Protein AF-A0AA51DUU5-F1 (afdb_monomer_lite)

pLDDT: mean 81.24, std 11.04, range [44.03, 93.62]

Radius of gyration: 23.78 Å; chains: 1; bounding box: 61×30×68 Å

Foldseek 3Di:
DDPLLVVLLVVQLVVLVVVLVVVLVVVVVVLVVQLVVLLQVQLVVLCVVPVRDNVRSVVRSVVSNVVSVVCCVVVNVVSNPDLSVLLSVQVVVQLCVVPVDPVSSNVVSVQQPDPVQWDKDWDQAPVRAIKIWIDGQQWTKIDPRSPHIDIDGLVFFPDKDWDPDWDWDFDPDPNDTDTATWTKIATAGDDPDDDPHGPDIDIGRDPVVVVVVVVVNCVRNVD

Sequence (223 aa):
MNQSMNEWLEKEMEAAQVNMKKERKKVVFGMILLLPGTILALFLIGYLSSSQDISKGFANIKYGVIFGLILELCTLPALLQNTAKRYIKILKKTIEKALPSAGEQAEFAVQMLDVTAAKKFRYINANKKEESIYITKDYFFKNYWFINCAIVRLKDVDRIELDANQYNIRLNLKGAGTRFELLPIHFFYRNLETKKDPDVTVMFCSRNDRDKAMTVIQEMTAI

Secondary structure (DSSP, 8-state):
--HHHHHHHHHHHHHHHHHHHHHHHHHHHHHHHHHHHHHHHHHHHHHHTTTT-HHHHHHHHHHHHHHHHHHHHHHHHHHTS-HHHHHHHHHHHHHHHH--SHHHHHHHHHHHH-TTT-EEEEEE-TTS-EEEEEE-SSEEEEEETTTEEEEEEGGGEEEEEE--S-EEEEEEETTEEEEEEEEEEEEEE--SS--SS-SEEEEES-HHHHHHHHHHHHHHH--

Structure (mmCIF, N/CA/C/O backbone):
data_AF-A0AA51DUU5-F1
#
_entry.id   AF-A0AA51DUU5-F1
#
loop_
_atom_site.group_PDB
_atom_site.id
_atom_site.type_symbol
_atom_site.label_atom_id
_atom_site.label_alt_id
_atom_site.label_comp_id
_atom_site.label_asym_id
_atom_site.label_entity_id
_atom_site.label_seq_id
_atom_site.pdbx_PDB_ins_code
_atom_site.Cartn_x
_atom_site.Cartn_y
_atom_site.Cartn_z
_atom_site.occupancy
_atom_site.B_iso_or_equiv
_atom_site.auth_seq_id
_atom_site.auth_comp_id
_atom_site.auth_asym_id
_atom_site.auth_atom_id
_atom_site.pdbx_PDB_model_num
ATOM 1 N N . MET A 1 1 ? 2.210 16.991 18.656 1.00 57.59 1 MET A N 1
ATOM 2 C CA . MET A 1 1 ? 2.239 15.727 17.884 1.00 57.59 1 MET A CA 1
ATOM 3 C C . MET A 1 1 ? 2.663 14.645 18.860 1.00 57.59 1 MET A C 1
ATOM 5 O O . MET A 1 1 ? 3.622 14.888 19.582 1.00 57.59 1 MET A O 1
ATOM 9 N N . ASN A 1 2 ? 1.890 13.566 18.985 1.00 76.31 2 ASN A N 1
ATOM 10 C CA . ASN A 1 2 ? 2.088 12.558 20.032 1.00 76.31 2 ASN A CA 1
ATOM 11 C C . ASN A 1 2 ? 3.371 11.739 19.772 1.00 76.31 2 ASN A C 1
ATOM 13 O O . ASN A 1 2 ? 3.699 11.490 18.612 1.00 76.31 2 ASN A O 1
ATOM 17 N N . GLN A 1 3 ? 4.105 11.341 20.817 1.00 84.88 3 GLN A N 1
ATOM 18 C CA . GLN A 1 3 ? 5.433 10.711 20.691 1.00 84.88 3 GLN A CA 1
ATOM 19 C C . GLN A 1 3 ? 5.398 9.410 19.867 1.00 84.88 3 GLN A C 1
ATOM 21 O O . GLN A 1 3 ? 6.238 9.222 18.990 1.00 84.88 3 GLN A O 1
ATOM 26 N N . SER A 1 4 ? 4.378 8.572 20.072 1.00 86.25 4 SER A N 1
ATOM 27 C CA . SER A 1 4 ? 4.169 7.325 19.320 1.00 86.25 4 SER A CA 1
ATOM 28 C C . SER A 1 4 ? 3.953 7.559 17.823 1.00 86.25 4 SER A C 1
ATOM 30 O O . SER A 1 4 ? 4.454 6.811 16.987 1.00 86.25 4 SER A O 1
ATOM 32 N N . MET A 1 5 ? 3.245 8.632 17.462 1.00 89.56 5 MET A N 1
ATOM 33 C CA . MET A 1 5 ? 2.986 8.983 16.067 1.00 89.56 5 MET A CA 1
ATOM 34 C C . MET A 1 5 ? 4.269 9.404 15.344 1.00 89.56 5 MET A C 1
ATOM 36 O O . MET A 1 5 ? 4.476 9.035 14.189 1.00 89.56 5 MET A O 1
ATOM 40 N N . ASN A 1 6 ? 5.149 10.146 16.022 1.00 89.06 6 ASN A N 1
ATOM 41 C CA . ASN A 1 6 ? 6.454 10.512 15.467 1.00 89.06 6 ASN A CA 1
ATOM 42 C C . ASN A 1 6 ? 7.314 9.269 15.244 1.00 89.06 6 ASN A C 1
ATOM 44 O O . ASN A 1 6 ? 7.845 9.095 14.153 1.00 89.06 6 ASN A O 1
ATOM 48 N N . GLU A 1 7 ? 7.387 8.389 16.245 1.00 91.56 7 GLU A N 1
ATOM 49 C CA . GLU A 1 7 ? 8.175 7.158 16.169 1.00 91.56 7 GLU A CA 1
ATOM 50 C C . GLU A 1 7 ? 7.704 6.252 15.021 1.00 91.56 7 GLU A C 1
ATOM 52 O O . GLU A 1 7 ? 8.508 5.736 14.243 1.00 91.56 7 GLU A O 1
ATOM 57 N N . TRP A 1 8 ? 6.390 6.083 14.864 1.00 89.75 8 TRP A N 1
ATOM 58 C CA . TRP A 1 8 ? 5.847 5.289 13.768 1.00 89.75 8 TRP A CA 1
ATOM 59 C C . TRP A 1 8 ? 6.144 5.908 12.395 1.00 89.75 8 TRP A C 1
ATOM 61 O O . TRP A 1 8 ? 6.582 5.205 11.481 1.00 89.75 8 TRP A O 1
ATOM 71 N N . LEU A 1 9 ? 5.978 7.229 12.250 1.00 90.06 9 LEU A N 1
ATOM 72 C CA . LEU A 1 9 ? 6.326 7.935 11.013 1.00 90.06 9 LEU A CA 1
ATOM 73 C C . LEU A 1 9 ? 7.826 7.861 10.694 1.00 90.06 9 LEU A C 1
ATOM 75 O O . LEU A 1 9 ? 8.184 7.790 9.518 1.00 90.06 9 LEU A O 1
ATOM 79 N N . GLU A 1 10 ? 8.699 7.868 11.701 1.00 90.88 10 GLU A N 1
ATOM 80 C CA . GLU A 1 10 ? 10.144 7.684 11.528 1.00 90.88 10 GLU A CA 1
ATOM 81 C C . GLU A 1 10 ? 10.464 6.284 10.998 1.00 90.88 10 GLU A C 1
ATOM 83 O O . GLU A 1 10 ? 11.144 6.170 9.975 1.00 90.88 10 GLU A O 1
ATOM 88 N N . LYS A 1 11 ? 9.882 5.227 11.580 1.00 88.38 11 LYS A N 1
ATOM 89 C CA . LYS A 1 11 ? 10.039 3.849 11.073 1.00 88.38 11 LYS A CA 1
ATOM 90 C C . LYS A 1 11 ? 9.522 3.696 9.639 1.00 88.38 11 LYS A C 1
ATOM 92 O O . LYS A 1 11 ? 10.165 3.053 8.805 1.00 88.38 11 LYS A O 1
ATOM 97 N N . GLU A 1 12 ? 8.389 4.316 9.311 1.00 87.00 12 GLU A N 1
ATOM 98 C CA . GLU A 1 12 ? 7.871 4.360 7.937 1.00 87.00 12 GLU A CA 1
ATOM 99 C C . GLU A 1 12 ? 8.796 5.139 6.991 1.00 87.00 12 GLU A C 1
ATOM 101 O O . GLU A 1 12 ? 8.992 4.742 5.837 1.00 87.00 12 GLU A O 1
ATOM 106 N N . MET A 1 13 ? 9.404 6.230 7.464 1.00 88.38 13 MET A N 1
ATOM 107 C CA . MET A 1 13 ? 10.357 7.022 6.689 1.00 88.38 13 MET A CA 1
ATOM 108 C C . MET A 1 13 ? 11.619 6.217 6.379 1.00 88.38 13 MET A C 1
ATOM 110 O O . MET A 1 13 ? 12.063 6.211 5.229 1.00 88.38 13 MET A O 1
ATOM 114 N N . GLU A 1 14 ? 12.177 5.519 7.364 1.00 88.62 14 GLU A N 1
ATOM 115 C CA . GLU A 1 14 ? 13.338 4.644 7.191 1.00 88.62 14 GLU A CA 1
ATOM 116 C C . GLU A 1 14 ? 13.043 3.519 6.195 1.00 88.62 14 GLU A C 1
ATOM 118 O O . GLU A 1 14 ? 13.799 3.310 5.240 1.00 88.62 14 GLU A O 1
ATOM 123 N N . ALA A 1 15 ? 11.898 2.845 6.339 1.00 83.75 15 ALA A N 1
ATOM 124 C CA . ALA A 1 15 ? 11.472 1.802 5.410 1.00 83.75 15 ALA A CA 1
ATOM 125 C C . ALA A 1 15 ? 11.315 2.339 3.975 1.00 83.75 15 ALA A C 1
ATOM 127 O O . ALA A 1 15 ? 11.792 1.718 3.016 1.00 83.75 15 ALA A O 1
ATOM 128 N N . ALA A 1 16 ? 10.702 3.517 3.818 1.00 82.19 16 ALA A N 1
ATOM 129 C CA . ALA A 1 16 ? 10.567 4.182 2.526 1.00 82.19 16 ALA A CA 1
ATOM 130 C C . ALA A 1 16 ? 11.936 4.524 1.920 1.00 82.19 16 ALA A C 1
ATOM 132 O O . ALA A 1 16 ? 12.164 4.261 0.739 1.00 82.19 16 ALA A O 1
ATOM 133 N N . GLN A 1 17 ? 12.877 5.041 2.715 1.00 85.31 17 GLN A N 1
ATOM 134 C CA . GLN A 1 17 ? 14.236 5.350 2.259 1.00 85.31 17 GLN A CA 1
ATOM 135 C C . GLN A 1 17 ? 14.997 4.098 1.809 1.00 85.31 17 GLN A C 1
ATOM 137 O O . GLN A 1 17 ? 15.642 4.123 0.757 1.00 85.31 17 GLN A O 1
ATOM 142 N N . VAL A 1 18 ? 14.900 2.989 2.549 1.00 84.88 18 VAL A N 1
ATOM 143 C CA . VAL A 1 18 ? 15.532 1.711 2.178 1.00 84.88 18 VAL A CA 1
ATOM 144 C C . VAL A 1 18 ? 14.978 1.197 0.850 1.00 84.88 18 VAL A C 1
ATOM 146 O O . VAL A 1 18 ? 15.751 0.846 -0.047 1.00 84.88 18 VAL A O 1
ATOM 149 N N . ASN A 1 19 ? 13.655 1.190 0.686 1.00 78.25 19 ASN A N 1
ATOM 150 C CA . ASN A 1 19 ? 13.016 0.733 -0.548 1.00 78.25 19 ASN A CA 1
ATOM 151 C C . ASN A 1 19 ? 13.345 1.650 -1.733 1.00 78.25 19 ASN A C 1
ATOM 153 O O . ASN A 1 19 ? 13.690 1.167 -2.810 1.00 78.25 19 ASN A O 1
ATOM 157 N N . MET A 1 20 ? 13.363 2.967 -1.529 1.00 78.38 20 MET A N 1
ATOM 158 C CA . MET A 1 20 ? 13.782 3.920 -2.560 1.00 78.38 20 MET A CA 1
ATOM 159 C C . MET A 1 20 ? 15.252 3.759 -2.930 1.00 78.38 20 MET A C 1
ATOM 161 O O . MET A 1 20 ? 15.590 3.858 -4.104 1.00 78.38 20 MET A O 1
ATOM 165 N N . LYS A 1 21 ? 16.139 3.450 -1.978 1.00 81.62 21 LYS A N 1
ATOM 166 C CA . LYS A 1 21 ? 17.545 3.141 -2.275 1.00 81.62 21 LYS A CA 1
ATOM 167 C C . LYS A 1 21 ? 17.667 1.888 -3.146 1.00 81.62 21 LYS A C 1
ATOM 169 O O . LYS A 1 21 ? 18.484 1.880 -4.065 1.00 81.62 21 LYS A O 1
ATOM 174 N N . LYS A 1 22 ? 16.854 0.853 -2.901 1.00 80.88 22 LYS A N 1
ATOM 175 C CA . LYS A 1 22 ? 16.799 -0.353 -3.750 1.00 80.88 22 LYS A CA 1
ATOM 176 C C . LYS A 1 22 ? 16.305 -0.031 -5.163 1.00 80.88 22 LYS A C 1
ATOM 178 O O . LYS A 1 22 ? 16.947 -0.441 -6.124 1.00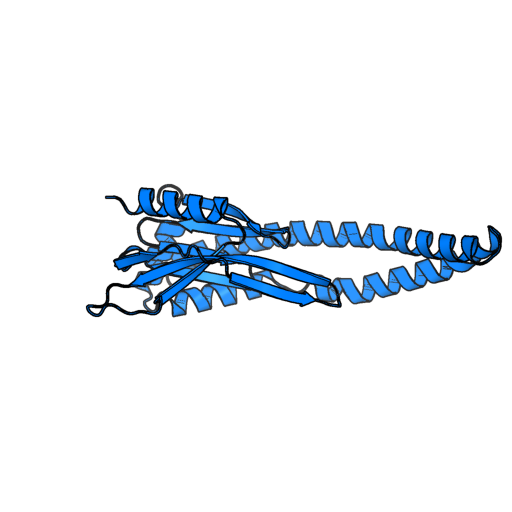 80.88 22 LYS A O 1
ATOM 183 N N . GLU A 1 23 ? 15.226 0.737 -5.297 1.00 76.94 23 GLU A N 1
ATOM 184 C CA . GLU A 1 23 ? 14.704 1.151 -6.608 1.00 76.94 23 GLU A CA 1
ATOM 185 C C . GLU A 1 23 ? 15.691 2.047 -7.364 1.00 76.94 23 GLU A C 1
ATOM 187 O O . GLU A 1 23 ? 15.964 1.809 -8.536 1.00 76.94 23 GLU A O 1
ATOM 192 N N . ARG A 1 24 ? 16.337 3.001 -6.682 1.00 77.44 24 ARG A N 1
ATOM 193 C CA . ARG A 1 24 ? 17.410 3.817 -7.270 1.00 77.44 24 ARG A CA 1
ATOM 194 C C . ARG A 1 24 ? 18.559 2.959 -7.787 1.00 77.44 24 ARG A C 1
ATOM 196 O O . ARG A 1 24 ? 19.041 3.217 -8.880 1.00 77.44 24 ARG A O 1
ATOM 203 N N . LYS A 1 25 ? 18.973 1.918 -7.053 1.00 81.00 25 LYS A N 1
ATOM 204 C CA . LYS A 1 25 ? 19.997 0.976 -7.537 1.00 81.00 25 LYS A CA 1
ATOM 205 C C . LYS A 1 25 ? 19.559 0.256 -8.814 1.00 81.00 25 LYS A C 1
ATOM 207 O O . LYS A 1 25 ? 20.367 0.149 -9.728 1.00 81.00 25 LYS A O 1
ATOM 212 N N . LYS A 1 26 ? 18.304 -0.204 -8.901 1.00 77.69 26 LYS A N 1
ATOM 213 C CA . LYS A 1 26 ? 17.768 -0.832 -10.124 1.00 77.69 26 LYS A CA 1
ATOM 214 C C . LYS A 1 26 ? 17.756 0.141 -11.301 1.00 77.69 26 LYS A C 1
ATOM 216 O O . LYS A 1 26 ? 18.143 -0.242 -12.398 1.00 77.69 26 LYS A O 1
ATOM 221 N N . VAL A 1 27 ? 17.348 1.389 -11.064 1.00 75.56 27 VAL A N 1
ATOM 222 C CA . VAL A 1 27 ? 17.345 2.449 -12.083 1.00 75.56 27 VAL A CA 1
ATOM 223 C C . VAL A 1 27 ? 18.764 2.732 -12.564 1.00 75.56 27 VAL A C 1
ATOM 225 O O . VAL A 1 27 ? 19.009 2.643 -13.759 1.00 75.56 27 VAL A O 1
ATOM 228 N N . VAL A 1 28 ? 19.710 2.981 -11.654 1.00 77.50 28 VAL A N 1
ATOM 229 C CA . VAL A 1 28 ? 21.122 3.221 -12.002 1.00 77.50 28 VAL A CA 1
ATOM 230 C C . VAL A 1 28 ? 21.704 2.037 -12.773 1.00 77.50 28 VAL A C 1
ATOM 232 O O . VAL A 1 28 ? 22.350 2.232 -13.794 1.00 77.50 28 VAL A O 1
ATOM 235 N N . PHE A 1 29 ? 21.428 0.803 -12.346 1.00 81.19 29 PHE A N 1
ATOM 236 C CA . PHE A 1 29 ? 21.879 -0.385 -13.068 1.00 81.19 29 PHE A CA 1
ATOM 237 C C . PHE A 1 29 ? 21.272 -0.478 -14.478 1.00 81.19 29 PHE A C 1
ATOM 239 O O . PHE A 1 29 ? 21.989 -0.730 -15.440 1.00 81.19 29 PHE A O 1
ATOM 246 N N . GLY A 1 30 ? 19.971 -0.213 -14.626 1.00 76.81 30 GLY A N 1
ATOM 247 C CA . GLY A 1 30 ? 19.317 -0.147 -15.936 1.00 76.81 30 GLY A CA 1
ATOM 248 C C . GLY A 1 30 ? 19.869 0.967 -16.832 1.00 76.81 30 GLY A C 1
ATOM 249 O O . GLY A 1 30 ? 19.937 0.793 -18.043 1.00 76.81 30 GLY A O 1
ATOM 250 N N . MET A 1 31 ? 20.311 2.082 -16.247 1.00 73.50 31 MET A N 1
ATOM 251 C CA . MET A 1 31 ? 20.943 3.194 -16.967 1.00 73.50 31 MET A CA 1
ATOM 252 C C . MET A 1 31 ? 22.354 2.857 -17.441 1.00 73.50 31 MET A C 1
ATOM 254 O O . MET A 1 31 ? 22.674 3.095 -18.601 1.00 73.50 31 MET A O 1
ATOM 258 N N . ILE A 1 32 ? 23.149 2.182 -16.609 1.00 80.69 32 ILE A N 1
ATOM 259 C CA . ILE A 1 32 ? 24.456 1.652 -17.023 1.00 80.69 32 ILE A CA 1
ATOM 260 C C . ILE A 1 32 ? 24.298 0.698 -18.216 1.00 80.69 32 ILE A C 1
ATOM 262 O O . ILE A 1 32 ? 25.140 0.686 -19.108 1.00 80.69 32 ILE A O 1
ATOM 266 N N . LEU A 1 33 ? 23.209 -0.077 -18.264 1.00 82.00 33 LEU A N 1
ATOM 267 C CA . LEU A 1 33 ? 22.899 -0.970 -19.385 1.00 82.00 33 LEU A CA 1
ATOM 268 C C . LEU A 1 33 ? 22.289 -0.257 -20.606 1.00 82.00 33 LEU A C 1
ATOM 270 O O . LEU A 1 33 ? 22.319 -0.810 -21.706 1.00 82.00 33 LEU A O 1
ATOM 274 N N . LEU A 1 34 ? 21.760 0.960 -20.451 1.00 81.94 34 LEU A N 1
ATOM 275 C CA . LEU A 1 34 ? 21.174 1.736 -21.548 1.00 81.94 34 LEU A CA 1
ATOM 276 C C . LEU A 1 34 ? 22.238 2.178 -22.552 1.00 81.94 34 LEU A C 1
ATOM 278 O O . LEU A 1 34 ? 22.009 2.037 -23.747 1.00 81.94 34 LEU A O 1
ATOM 282 N N . LEU A 1 35 ? 23.401 2.645 -22.090 1.00 83.38 35 LEU A N 1
ATOM 283 C CA . LEU A 1 35 ? 24.496 3.088 -22.958 1.00 83.38 35 LEU A CA 1
ATOM 284 C C . LEU A 1 35 ? 25.017 1.984 -23.910 1.00 83.38 35 LEU A C 1
ATOM 286 O O . LEU A 1 35 ? 25.026 2.206 -25.122 1.00 83.38 35 LEU A O 1
ATOM 290 N N . PRO A 1 36 ? 25.406 0.778 -23.447 1.00 86.06 36 PRO A N 1
ATOM 291 C CA . PRO A 1 36 ? 25.779 -0.306 -24.354 1.00 86.06 36 PRO A CA 1
ATOM 292 C C . PRO A 1 36 ? 24.593 -0.766 -25.214 1.00 86.06 36 PRO A C 1
ATOM 294 O O . PRO A 1 36 ? 24.790 -1.121 -26.375 1.00 86.06 36 PRO A O 1
ATOM 297 N N . GLY A 1 37 ? 23.361 -0.702 -24.695 1.00 86.38 37 GLY A N 1
ATOM 298 C CA . GLY A 1 37 ? 22.148 -1.008 -25.455 1.00 86.38 37 GLY A CA 1
ATOM 299 C C . GLY A 1 37 ? 21.904 -0.055 -26.631 1.00 86.38 37 GLY A C 1
ATOM 300 O O . GLY A 1 37 ? 21.624 -0.513 -27.738 1.00 86.38 37 GLY A O 1
ATOM 301 N N . THR A 1 38 ? 22.050 1.260 -26.436 1.00 87.19 38 THR A N 1
ATOM 302 C CA . THR A 1 38 ? 21.886 2.264 -27.504 1.00 87.19 38 THR A CA 1
ATOM 303 C C . THR A 1 38 ? 23.016 2.194 -28.522 1.00 87.19 38 THR A C 1
ATOM 305 O O . THR A 1 38 ? 22.763 2.343 -29.718 1.00 87.19 38 THR A O 1
ATOM 308 N N . ILE A 1 39 ? 24.245 1.921 -28.074 1.00 88.69 39 ILE A N 1
ATOM 309 C CA . ILE A 1 39 ? 25.395 1.685 -28.957 1.00 88.69 39 ILE A CA 1
ATOM 310 C C . ILE A 1 39 ? 25.141 0.466 -29.849 1.00 88.69 39 ILE A C 1
ATOM 312 O O . ILE A 1 39 ? 25.266 0.569 -31.069 1.00 88.69 39 ILE A O 1
ATOM 316 N N . LEU A 1 40 ? 24.734 -0.664 -29.263 1.00 89.94 40 LEU A N 1
ATOM 317 C CA . LEU A 1 40 ? 24.452 -1.891 -30.006 1.00 89.94 40 LEU A CA 1
ATOM 318 C C . LEU A 1 40 ? 23.283 -1.710 -30.982 1.00 89.94 40 LEU A C 1
ATOM 320 O O . LEU A 1 40 ? 23.367 -2.146 -32.127 1.00 89.94 40 LEU A O 1
ATOM 324 N N . ALA A 1 41 ? 22.212 -1.032 -30.560 1.00 87.75 41 ALA A N 1
ATOM 325 C CA . ALA A 1 41 ? 21.058 -0.764 -31.413 1.00 87.75 41 ALA A CA 1
ATOM 326 C C . ALA A 1 41 ? 21.436 0.075 -32.643 1.00 87.75 41 ALA A C 1
ATOM 328 O O . ALA A 1 41 ? 21.054 -0.264 -33.761 1.00 87.75 41 ALA A O 1
ATOM 329 N N . LEU A 1 42 ? 22.222 1.140 -32.466 1.00 87.25 42 LEU A N 1
ATOM 330 C CA . LEU A 1 42 ? 22.628 2.006 -33.577 1.00 87.25 42 LEU A CA 1
ATOM 331 C C . LEU A 1 42 ? 23.703 1.373 -34.466 1.00 87.25 42 LEU A C 1
ATOM 333 O O . LEU A 1 42 ? 23.686 1.593 -35.681 1.00 87.25 42 LEU A O 1
ATOM 337 N N . PHE A 1 43 ? 24.562 0.524 -33.898 1.00 88.44 43 PHE A N 1
ATOM 338 C CA . PHE A 1 43 ? 25.438 -0.356 -34.671 1.00 88.44 43 PHE A CA 1
ATOM 339 C C . PHE A 1 43 ? 24.623 -1.291 -35.576 1.00 88.44 43 PHE A C 1
ATOM 341 O O . PHE A 1 43 ? 24.851 -1.328 -36.785 1.00 88.44 43 PHE A O 1
ATOM 348 N N . LEU A 1 44 ? 23.626 -1.991 -35.021 1.00 87.44 44 LEU A N 1
ATOM 349 C CA . LEU A 1 44 ? 22.758 -2.901 -35.774 1.00 87.44 44 LEU A CA 1
ATOM 350 C C . LEU A 1 44 ? 21.964 -2.171 -36.860 1.00 87.44 44 LEU A C 1
ATOM 352 O O . LEU A 1 44 ? 21.879 -2.668 -37.978 1.00 87.44 44 LEU A O 1
ATOM 356 N N . ILE A 1 45 ? 21.437 -0.979 -36.570 1.00 85.56 45 ILE A N 1
ATOM 357 C CA . ILE A 1 45 ? 20.752 -0.149 -37.572 1.00 85.56 45 ILE A CA 1
ATOM 358 C C . ILE A 1 45 ? 21.697 0.181 -38.733 1.00 85.56 45 ILE A C 1
ATOM 360 O O . ILE A 1 45 ? 21.307 0.017 -39.885 1.00 85.56 45 ILE A O 1
ATOM 364 N N . GLY A 1 46 ? 22.941 0.589 -38.451 1.00 80.81 46 GLY A N 1
ATOM 365 C CA . GLY A 1 46 ? 23.930 0.901 -39.492 1.00 80.81 46 GLY A CA 1
ATOM 366 C C . GLY A 1 46 ? 24.356 -0.309 -40.323 1.00 80.81 46 GLY A C 1
ATOM 367 O O . GLY A 1 46 ? 24.519 -0.200 -41.540 1.00 80.81 46 GLY A O 1
ATOM 368 N N . TYR A 1 47 ? 24.496 -1.466 -39.676 1.00 85.44 47 TYR A N 1
ATOM 369 C CA . TYR A 1 47 ? 24.820 -2.734 -40.326 1.00 85.44 47 TYR A CA 1
ATOM 370 C C . TYR A 1 47 ? 23.682 -3.204 -41.247 1.00 85.44 47 TYR A C 1
ATOM 372 O O . TYR A 1 47 ? 23.900 -3.523 -42.418 1.00 85.44 47 TYR A O 1
ATOM 380 N N . LEU A 1 48 ? 22.444 -3.185 -40.749 1.00 86.00 48 LEU A N 1
ATOM 381 C CA . LEU A 1 48 ? 21.266 -3.655 -41.481 1.00 86.00 48 LEU A CA 1
ATOM 382 C C . LEU A 1 48 ? 20.820 -2.692 -42.590 1.00 86.00 48 LEU A C 1
ATOM 384 O O . LEU A 1 48 ? 20.296 -3.146 -43.602 1.00 86.00 48 LEU A O 1
ATOM 388 N N . SER A 1 49 ? 21.063 -1.384 -42.460 1.00 82.44 49 SER A N 1
ATOM 389 C CA . SER A 1 49 ? 20.687 -0.391 -43.481 1.00 82.44 49 SER A CA 1
ATOM 390 C C . SER A 1 49 ? 21.546 -0.436 -44.750 1.00 82.44 49 SER A C 1
ATOM 392 O O . SER A 1 49 ? 21.291 0.308 -45.694 1.00 82.44 49 SER A O 1
ATOM 394 N N . SER A 1 50 ? 22.613 -1.234 -44.754 1.00 70.25 50 SER A N 1
ATOM 395 C CA . SER A 1 50 ? 23.741 -1.068 -45.675 1.00 70.25 50 SER A CA 1
ATOM 396 C C . SER A 1 50 ? 24.183 -2.378 -46.311 1.00 70.25 50 SER A C 1
ATOM 398 O O . SER A 1 50 ? 25.376 -2.572 -46.516 1.00 70.25 50 SER A O 1
ATOM 400 N N . SER A 1 51 ? 23.252 -3.298 -46.568 1.00 71.88 51 SER A N 1
ATOM 401 C CA . SER A 1 51 ? 23.576 -4.625 -47.110 1.00 71.88 51 SER A CA 1
ATOM 402 C C . SER A 1 51 ? 24.614 -5.376 -46.265 1.00 71.88 51 SER A C 1
ATOM 404 O O . SER A 1 51 ? 25.487 -6.034 -46.818 1.00 71.88 51 SER A O 1
ATOM 406 N N . GLN A 1 52 ? 24.532 -5.269 -44.931 1.00 78.50 52 GLN A N 1
ATOM 407 C CA . GLN A 1 52 ? 25.452 -5.927 -43.991 1.00 78.50 52 GLN A CA 1
ATOM 408 C C . GLN A 1 52 ? 26.898 -5.394 -44.030 1.00 78.50 52 GLN A C 1
ATOM 410 O O . GLN A 1 52 ? 27.847 -6.099 -43.689 1.00 78.50 52 GLN A O 1
ATOM 415 N N . ASP A 1 53 ? 27.081 -4.124 -44.396 1.00 84.06 53 ASP A N 1
ATOM 416 C CA . ASP A 1 53 ? 28.369 -3.441 -44.286 1.00 84.06 53 ASP A CA 1
ATOM 417 C C . ASP A 1 53 ? 28.692 -3.073 -42.825 1.00 84.06 53 ASP A C 1
ATOM 419 O O . ASP A 1 53 ? 28.073 -2.202 -42.202 1.00 84.06 53 ASP A O 1
ATOM 423 N N . ILE A 1 54 ? 29.712 -3.741 -42.285 1.00 84.44 54 ILE A N 1
ATOM 424 C CA . ILE A 1 54 ? 30.210 -3.562 -40.919 1.00 84.44 54 ILE A CA 1
ATOM 425 C C . ILE A 1 54 ? 30.739 -2.135 -40.689 1.00 84.44 54 ILE A C 1
ATOM 427 O O . ILE A 1 54 ? 30.587 -1.593 -39.590 1.00 84.44 54 ILE A O 1
ATOM 431 N N . SER A 1 55 ? 31.304 -1.484 -41.712 1.00 83.69 55 SER A N 1
ATOM 432 C CA . SER A 1 55 ? 31.879 -0.138 -41.588 1.00 83.69 55 SER A CA 1
ATOM 433 C C . SER A 1 55 ? 30.821 0.913 -41.236 1.00 83.69 55 SER A C 1
ATOM 435 O O . SER A 1 55 ? 31.060 1.791 -40.400 1.00 83.69 55 SER A O 1
ATOM 437 N N . LYS A 1 56 ? 29.604 0.773 -41.778 1.00 81.06 56 LYS A N 1
ATOM 438 C CA . LYS A 1 56 ? 28.473 1.656 -41.458 1.00 81.06 56 LYS A CA 1
ATOM 439 C C . LYS A 1 56 ? 27.907 1.400 -40.063 1.00 81.06 56 LYS A C 1
ATOM 441 O O . LYS A 1 56 ? 27.465 2.341 -39.407 1.00 81.06 56 LYS A O 1
ATOM 446 N N . GLY A 1 57 ? 27.981 0.161 -39.574 1.00 78.94 57 GLY A N 1
ATOM 447 C CA . GLY A 1 57 ? 27.694 -0.160 -38.174 1.00 78.94 57 GLY A CA 1
ATOM 448 C C . GLY A 1 57 ? 28.624 0.595 -37.220 1.00 78.94 57 GLY A C 1
ATOM 449 O O . GLY A 1 57 ? 28.158 1.292 -36.317 1.00 78.94 57 GLY A O 1
ATOM 450 N N . PHE A 1 58 ? 29.938 0.544 -37.462 1.00 85.00 58 PHE A N 1
ATOM 451 C CA . PHE A 1 58 ? 30.924 1.279 -36.657 1.00 85.00 58 PHE A CA 1
ATOM 452 C C . PHE A 1 58 ? 30.754 2.801 -36.741 1.00 85.00 58 PHE A C 1
ATOM 454 O O . PHE A 1 58 ? 30.856 3.485 -35.720 1.00 85.00 58 PHE A O 1
ATOM 461 N N . ALA A 1 59 ? 30.424 3.340 -37.918 1.00 85.38 59 ALA A N 1
ATOM 462 C CA . ALA A 1 59 ? 30.178 4.773 -38.095 1.00 85.38 59 ALA A CA 1
ATOM 463 C C . ALA A 1 59 ? 29.022 5.300 -37.224 1.00 85.38 59 ALA A C 1
ATOM 465 O O . ALA A 1 59 ? 29.035 6.472 -36.834 1.00 85.38 59 ALA A O 1
ATOM 466 N N . ASN A 1 60 ? 28.059 4.438 -36.876 1.00 84.44 60 ASN A N 1
ATOM 467 C CA . ASN A 1 60 ? 26.893 4.799 -36.073 1.00 84.44 60 ASN A CA 1
ATOM 468 C C . ASN A 1 60 ? 27.104 4.715 -34.555 1.00 84.44 60 ASN A C 1
ATOM 470 O O . ASN A 1 60 ? 26.311 5.287 -33.802 1.00 84.44 60 ASN A O 1
ATOM 474 N N . ILE A 1 61 ? 28.190 4.091 -34.086 1.00 86.31 61 ILE A N 1
ATOM 475 C CA . ILE A 1 61 ? 28.499 3.966 -32.650 1.00 86.31 61 ILE A CA 1
ATOM 476 C C . ILE A 1 61 ? 28.568 5.338 -31.973 1.00 86.31 61 ILE A C 1
ATOM 478 O O . ILE A 1 61 ? 28.010 5.518 -30.893 1.00 86.31 61 ILE A O 1
ATOM 482 N N . LYS A 1 62 ? 29.184 6.335 -32.626 1.00 84.12 62 LYS A N 1
ATOM 483 C CA . LYS A 1 62 ? 29.312 7.701 -32.084 1.00 84.12 62 LYS A CA 1
ATOM 484 C C . LYS A 1 62 ? 27.955 8.338 -31.768 1.00 84.12 62 LYS A C 1
ATOM 486 O O . LYS A 1 62 ? 27.812 8.996 -30.741 1.00 84.12 62 LYS A O 1
ATOM 491 N N . TYR A 1 63 ? 26.945 8.095 -32.604 1.00 85.12 63 TYR A N 1
ATOM 492 C CA . TYR A 1 63 ? 25.591 8.588 -32.365 1.00 85.12 63 TYR A CA 1
ATOM 493 C C . TYR A 1 63 ? 24.930 7.845 -31.202 1.00 85.12 63 TYR A C 1
ATOM 495 O O . TYR A 1 63 ? 24.209 8.465 -30.428 1.00 85.12 63 TYR A O 1
ATOM 503 N N . GLY A 1 64 ? 25.227 6.553 -31.022 1.00 81.38 64 GLY A N 1
ATOM 504 C CA . GLY A 1 64 ? 24.727 5.773 -29.886 1.00 81.38 64 GLY A CA 1
ATOM 505 C C . GLY A 1 64 ? 25.328 6.161 -28.546 1.00 81.38 64 GLY A C 1
ATOM 506 O O . GLY A 1 64 ? 24.602 6.171 -27.551 1.00 81.38 64 GLY A O 1
ATOM 507 N N . VAL A 1 65 ? 26.599 6.565 -28.531 1.00 84.81 65 VAL A N 1
ATOM 508 C CA . VAL A 1 65 ? 27.248 7.150 -27.350 1.00 84.81 65 VAL A CA 1
ATOM 509 C C . VAL A 1 65 ? 26.608 8.496 -27.000 1.00 84.81 65 VAL A C 1
ATOM 511 O O . VAL A 1 65 ? 26.173 8.685 -25.868 1.00 84.81 65 VAL A O 1
ATOM 514 N N . ILE A 1 66 ? 26.492 9.414 -27.969 1.00 85.06 66 ILE A N 1
ATOM 515 C CA . ILE A 1 66 ? 25.905 10.748 -27.745 1.00 85.06 66 ILE A CA 1
ATOM 516 C C . ILE A 1 66 ? 24.454 10.628 -27.267 1.00 85.06 66 ILE A C 1
ATOM 518 O O . ILE A 1 66 ? 24.068 11.255 -26.282 1.00 85.06 66 ILE A O 1
ATOM 522 N N . PHE A 1 67 ? 23.654 9.795 -27.933 1.00 83.75 67 PHE A N 1
ATOM 523 C CA . PHE A 1 67 ? 22.254 9.594 -27.577 1.00 83.75 67 PHE A CA 1
ATOM 524 C C . PHE A 1 67 ? 22.101 8.964 -26.190 1.00 83.75 67 PHE A C 1
ATOM 526 O O . PHE A 1 67 ? 21.288 9.443 -25.402 1.00 83.75 67 PHE A O 1
ATOM 533 N N . GLY A 1 68 ? 22.908 7.947 -25.864 1.00 81.56 68 GLY A N 1
ATOM 534 C CA . GLY A 1 68 ? 22.909 7.314 -24.544 1.00 81.56 68 GLY A CA 1
ATOM 535 C C . GLY A 1 68 ? 23.240 8.299 -23.421 1.00 81.56 68 GLY A C 1
ATOM 536 O O . GLY A 1 68 ? 22.506 8.361 -22.436 1.00 81.56 68 GLY A O 1
ATOM 537 N N . LEU A 1 69 ? 24.266 9.138 -23.610 1.00 83.56 69 LEU A N 1
ATOM 538 C CA . LEU A 1 69 ? 24.663 10.166 -22.638 1.00 83.56 69 LEU A CA 1
ATOM 539 C C . LEU A 1 69 ? 23.577 11.228 -22.423 1.00 83.56 69 LEU A C 1
ATOM 541 O O . LEU A 1 69 ? 23.296 11.598 -21.283 1.00 83.56 69 LEU A O 1
ATOM 545 N N . ILE A 1 70 ? 22.937 11.707 -23.496 1.00 82.94 70 ILE A N 1
ATOM 546 C CA . ILE A 1 70 ? 21.827 12.669 -23.392 1.00 82.94 70 ILE A CA 1
ATOM 547 C C . ILE A 1 70 ? 20.663 12.050 -22.614 1.00 82.94 70 ILE A C 1
ATOM 549 O O . ILE A 1 70 ? 20.103 12.685 -21.718 1.00 82.94 70 ILE A O 1
ATOM 553 N N . LEU A 1 71 ? 20.312 10.799 -22.924 1.00 78.81 71 LEU A N 1
ATOM 554 C CA . LEU A 1 71 ? 19.236 10.088 -22.240 1.00 78.81 71 LEU A CA 1
ATOM 555 C C . LEU A 1 71 ? 19.530 9.952 -20.748 1.00 78.81 71 LEU A C 1
ATOM 557 O O . LEU A 1 71 ? 18.655 10.231 -19.928 1.00 78.81 71 LEU A O 1
ATOM 561 N N . GLU A 1 72 ? 20.755 9.579 -20.393 1.00 77.75 72 GLU A N 1
ATOM 562 C CA . GLU A 1 72 ? 21.189 9.413 -19.009 1.00 77.75 72 GLU A CA 1
ATOM 563 C C . GLU A 1 72 ? 21.141 10.742 -18.237 1.00 77.75 72 GLU A C 1
ATOM 565 O O . GLU A 1 72 ? 20.500 10.816 -17.185 1.00 77.75 72 GLU A O 1
ATOM 570 N N . LEU A 1 73 ? 21.695 11.821 -18.803 1.00 75.94 73 LEU A N 1
ATOM 571 C CA . LEU A 1 73 ? 21.706 13.159 -18.196 1.00 75.94 73 LEU A CA 1
ATOM 572 C C . LEU A 1 73 ? 20.300 13.741 -17.994 1.00 75.94 73 LEU A C 1
ATOM 574 O O . LEU A 1 73 ? 20.029 14.362 -16.965 1.00 75.94 73 LEU A O 1
ATOM 578 N N . CYS A 1 74 ? 19.387 13.537 -18.945 1.00 74.62 74 CYS A N 1
ATOM 579 C CA . CYS A 1 74 ? 18.029 14.076 -18.853 1.00 74.62 74 CYS A CA 1
ATOM 580 C C . CYS A 1 74 ? 17.117 13.265 -17.921 1.00 74.62 74 CYS A C 1
ATOM 582 O O . CYS A 1 74 ? 16.189 13.824 -17.333 1.00 74.62 74 CYS A O 1
ATOM 584 N N . THR A 1 75 ? 17.342 11.956 -17.773 1.00 69.50 75 THR A N 1
ATOM 585 C CA . THR A 1 75 ? 16.427 11.076 -17.022 1.00 69.50 75 THR A CA 1
ATOM 586 C C . THR A 1 75 ? 16.843 10.851 -15.565 1.00 69.50 75 THR A C 1
ATOM 588 O O . THR A 1 75 ? 15.963 10.665 -14.719 1.00 69.50 75 THR A O 1
ATOM 591 N N . LEU A 1 76 ? 18.138 10.956 -15.225 1.00 66.75 76 LEU A N 1
ATOM 592 C CA . LEU A 1 76 ? 18.640 10.768 -13.851 1.00 66.75 76 LEU A CA 1
ATOM 593 C C . LEU A 1 76 ? 17.979 11.724 -12.838 1.00 66.75 76 LEU A C 1
ATOM 595 O O . LEU A 1 76 ? 17.459 11.256 -11.820 1.00 66.75 76 LEU A O 1
ATOM 599 N N . PRO A 1 77 ? 17.941 13.051 -13.078 1.00 62.56 77 PRO A N 1
ATOM 600 C CA . PRO A 1 77 ? 17.449 14.004 -12.084 1.00 62.56 77 PRO A CA 1
ATOM 601 C C . PRO A 1 77 ? 15.950 13.854 -11.805 1.00 62.56 77 PRO A C 1
ATOM 603 O O . PRO A 1 77 ? 15.514 14.007 -10.664 1.00 62.56 77 PRO A O 1
ATOM 606 N N . ALA A 1 78 ? 15.160 13.514 -12.830 1.00 62.97 78 ALA A N 1
ATOM 607 C CA . ALA A 1 78 ? 13.717 13.317 -12.711 1.00 62.97 78 ALA A CA 1
ATOM 608 C C . ALA A 1 78 ? 13.367 12.042 -11.924 1.00 62.97 78 ALA A C 1
ATOM 610 O O . ALA A 1 78 ? 12.435 12.047 -11.120 1.00 62.97 78 ALA A O 1
ATOM 611 N N . LEU A 1 79 ? 14.141 10.966 -12.104 1.00 60.38 79 LEU A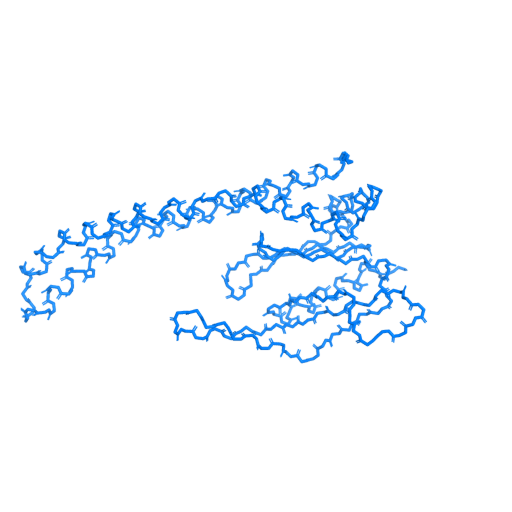 N 1
ATOM 612 C CA . LEU A 1 79 ? 13.939 9.686 -11.413 1.00 60.38 79 LEU A CA 1
ATOM 613 C C . LEU A 1 79 ? 14.427 9.708 -9.954 1.00 60.38 79 LEU A C 1
ATOM 615 O O . LEU A 1 79 ? 13.964 8.915 -9.133 1.00 60.38 79 LEU A O 1
ATOM 619 N N . LEU A 1 80 ? 15.341 10.621 -9.612 1.00 59.09 80 LEU A N 1
ATOM 620 C CA . LEU A 1 80 ? 15.950 10.715 -8.283 1.00 59.09 80 LEU A CA 1
ATOM 621 C C . LEU A 1 80 ? 15.235 11.670 -7.313 1.00 59.09 80 LEU A C 1
ATOM 623 O O . LEU A 1 80 ? 15.642 11.739 -6.149 1.00 59.09 80 LEU A O 1
ATOM 627 N N . GLN A 1 81 ? 14.174 12.374 -7.721 1.00 59.50 81 GLN A N 1
ATOM 628 C CA . GLN A 1 81 ? 13.495 13.337 -6.843 1.00 59.50 81 GLN A CA 1
ATOM 629 C C . GLN A 1 81 ? 12.974 12.702 -5.535 1.00 59.50 81 GLN A C 1
ATOM 631 O O . GLN A 1 81 ? 12.582 11.539 -5.484 1.00 59.50 81 GLN A O 1
ATOM 636 N N . ASN A 1 82 ? 13.019 13.485 -4.448 1.00 58.59 82 ASN A N 1
ATOM 637 C CA . ASN A 1 82 ? 12.791 13.077 -3.053 1.00 58.59 82 ASN A CA 1
ATOM 638 C C . ASN A 1 82 ? 11.361 12.562 -2.778 1.00 58.59 82 ASN A C 1
ATOM 640 O O . ASN A 1 82 ? 10.492 13.277 -2.274 1.00 58.59 82 ASN A O 1
ATOM 644 N N . THR A 1 83 ? 11.131 11.285 -3.057 1.00 73.56 83 THR A N 1
ATOM 645 C CA . THR A 1 83 ? 9.844 10.602 -2.889 1.00 73.56 83 THR A CA 1
ATOM 646 C C . THR A 1 83 ? 9.514 10.275 -1.426 1.00 73.56 83 THR A C 1
ATOM 648 O O . THR A 1 83 ? 8.341 10.312 -1.068 1.00 73.56 83 THR A O 1
ATOM 651 N N . ALA A 1 84 ? 10.503 10.062 -0.542 1.00 77.94 84 ALA A N 1
ATOM 652 C CA . ALA A 1 84 ? 10.264 9.678 0.863 1.00 77.94 84 ALA A CA 1
ATOM 653 C C . ALA A 1 84 ? 9.603 10.793 1.687 1.00 77.94 84 ALA A C 1
ATOM 655 O O . ALA A 1 84 ? 8.587 10.577 2.338 1.00 77.94 84 ALA A O 1
ATOM 656 N N . LYS A 1 85 ? 10.140 12.019 1.626 1.00 82.25 85 LYS A N 1
ATOM 657 C CA . LYS A 1 85 ? 9.564 13.166 2.352 1.00 82.25 85 LYS A CA 1
ATOM 658 C C . LYS A 1 85 ? 8.154 13.490 1.858 1.00 82.25 85 LYS A C 1
ATOM 660 O O . LYS A 1 85 ? 7.271 13.803 2.652 1.00 82.25 85 LYS A O 1
ATOM 665 N N . ARG A 1 86 ? 7.935 13.392 0.541 1.00 82.50 86 ARG A N 1
ATOM 666 C CA . ARG A 1 86 ? 6.613 13.581 -0.065 1.00 82.50 86 ARG A CA 1
ATOM 667 C C . ARG A 1 86 ? 5.632 12.508 0.404 1.00 82.50 86 ARG A C 1
ATOM 669 O O . ARG A 1 86 ? 4.512 12.855 0.758 1.00 82.50 86 ARG A O 1
ATOM 676 N N . TYR A 1 87 ? 6.067 11.251 0.454 1.00 83.50 87 TYR A N 1
ATOM 677 C CA . TYR A 1 87 ? 5.280 10.147 0.992 1.00 83.50 87 TYR A CA 1
ATOM 678 C C . TYR A 1 87 ? 4.852 10.402 2.436 1.00 83.50 87 TYR A C 1
ATOM 680 O O . TYR A 1 87 ? 3.658 10.401 2.708 1.00 83.50 87 TYR A O 1
ATOM 688 N N . ILE A 1 88 ? 5.793 10.703 3.335 1.00 87.69 88 ILE A N 1
ATOM 689 C CA . ILE A 1 88 ? 5.480 10.946 4.751 1.00 87.69 88 ILE A CA 1
ATOM 690 C C . ILE A 1 88 ? 4.525 12.129 4.917 1.00 87.69 88 ILE A C 1
ATOM 692 O O . ILE A 1 88 ? 3.607 12.078 5.732 1.00 87.69 88 ILE A O 1
ATOM 696 N N . LYS A 1 89 ? 4.669 13.174 4.094 1.00 88.31 89 LYS A N 1
ATOM 697 C CA . LYS A 1 89 ? 3.731 14.302 4.083 1.00 88.31 89 LYS A CA 1
ATOM 698 C C . LYS A 1 89 ? 2.314 13.881 3.669 1.00 88.31 89 LYS A C 1
ATOM 700 O O . LYS A 1 89 ? 1.353 14.347 4.274 1.00 88.31 89 LYS A O 1
ATOM 705 N N . ILE A 1 90 ? 2.179 13.029 2.649 1.00 86.12 90 ILE A N 1
ATOM 706 C CA . ILE A 1 90 ? 0.880 12.490 2.213 1.00 86.12 90 ILE A CA 1
ATOM 707 C C . ILE A 1 90 ? 0.295 11.597 3.306 1.00 86.12 90 ILE A C 1
ATOM 709 O O . ILE A 1 90 ? -0.855 11.787 3.685 1.00 86.12 90 ILE A O 1
ATOM 713 N N . LEU A 1 91 ? 1.103 10.686 3.848 1.00 88.12 91 LEU A N 1
ATOM 714 C CA . LEU A 1 91 ? 0.715 9.760 4.905 1.00 88.12 91 LEU A CA 1
ATOM 715 C C . LEU A 1 91 ? 0.164 10.502 6.122 1.00 88.12 91 LEU A C 1
ATOM 717 O O . LEU A 1 91 ? -0.957 10.241 6.550 1.00 88.12 91 LEU A O 1
ATOM 721 N N . LYS A 1 92 ? 0.919 11.486 6.622 1.00 89.38 92 LYS A N 1
ATOM 722 C CA . LYS A 1 92 ? 0.509 12.325 7.747 1.00 89.38 92 LYS A CA 1
ATOM 723 C C . LYS A 1 92 ? -0.824 13.022 7.470 1.00 89.38 92 LYS A C 1
ATOM 725 O O . LYS A 1 92 ? -1.729 12.929 8.288 1.00 89.38 92 LYS A O 1
ATOM 730 N N . LYS A 1 93 ? -0.977 13.644 6.296 1.00 89.12 93 LYS A N 1
ATOM 731 C CA . LYS A 1 93 ? -2.220 14.335 5.920 1.00 89.12 93 LYS A CA 1
ATOM 732 C C . LYS A 1 93 ? -3.418 13.382 5.848 1.00 89.12 93 LYS A C 1
ATOM 734 O O . LYS A 1 93 ? -4.521 13.759 6.232 1.00 89.12 93 LYS A O 1
ATOM 739 N N . THR A 1 94 ? -3.228 12.165 5.342 1.00 88.25 94 THR A N 1
ATOM 740 C CA . THR A 1 94 ? -4.301 11.165 5.286 1.00 88.25 94 THR A CA 1
ATOM 741 C C . THR A 1 94 ? -4.691 10.687 6.680 1.00 88.25 94 THR A C 1
ATOM 743 O O . THR A 1 94 ? -5.881 10.554 6.952 1.00 88.25 94 THR A O 1
ATOM 746 N N . ILE A 1 95 ? -3.718 10.492 7.574 1.00 89.38 95 ILE A N 1
ATOM 747 C CA . ILE A 1 95 ? -3.974 10.117 8.970 1.00 89.38 95 ILE A CA 1
ATOM 748 C C . ILE A 1 95 ? -4.720 11.222 9.702 1.00 89.38 95 ILE A C 1
ATOM 750 O O . ILE A 1 95 ? -5.759 10.948 10.282 1.00 89.38 95 ILE A O 1
ATOM 754 N N . GLU A 1 96 ? -4.262 12.468 9.604 1.00 89.88 96 GLU A N 1
ATOM 755 C CA . GLU A 1 96 ? -4.935 13.619 10.220 1.00 89.88 96 GLU A CA 1
ATOM 756 C C . GLU A 1 96 ? -6.371 13.796 9.708 1.00 89.88 96 GLU A C 1
ATOM 758 O O . GLU A 1 96 ? -7.243 14.240 10.448 1.00 89.88 96 GLU A O 1
ATOM 763 N N . LYS A 1 97 ? -6.639 13.425 8.449 1.00 88.31 97 LYS A N 1
ATOM 764 C CA . LYS A 1 97 ? -7.991 13.456 7.879 1.00 88.31 97 LYS A CA 1
ATOM 765 C C . LYS A 1 97 ? -8.874 12.313 8.392 1.00 88.31 97 LYS A C 1
ATOM 767 O O . LYS A 1 97 ? -10.061 12.529 8.604 1.00 88.31 97 LYS A O 1
ATOM 772 N N . ALA A 1 98 ? -8.329 11.104 8.519 1.00 85.81 98 ALA A N 1
ATOM 773 C CA . ALA A 1 98 ? -9.081 9.926 8.954 1.00 85.81 98 ALA A CA 1
ATOM 774 C C . ALA A 1 98 ? -9.271 9.872 10.480 1.00 85.81 98 ALA A C 1
ATOM 776 O O . ALA A 1 98 ? -10.274 9.346 10.951 1.00 85.81 98 ALA A O 1
ATOM 777 N N . LEU A 1 99 ? -8.309 10.415 11.230 1.00 90.00 99 LEU A N 1
ATOM 778 C CA . LEU A 1 99 ? -8.216 10.421 12.689 1.00 90.00 99 LEU A CA 1
ATOM 779 C C . LEU A 1 99 ? -8.015 11.875 13.153 1.00 90.00 99 LEU A C 1
ATOM 781 O O . LEU A 1 99 ? -6.875 12.319 13.334 1.00 90.00 99 LEU A O 1
ATOM 785 N N . PRO A 1 100 ? -9.097 12.661 13.280 1.00 85.06 100 PRO A N 1
ATOM 786 C CA . PRO A 1 100 ? -9.003 14.097 13.527 1.00 85.06 100 PRO A CA 1
ATOM 787 C C . PRO A 1 100 ? -8.467 14.437 14.922 1.00 85.06 100 PRO A C 1
ATOM 789 O O . PRO A 1 100 ? -7.900 15.516 15.106 1.00 85.06 100 PRO A O 1
ATOM 792 N N . SER A 1 101 ? -8.610 13.545 15.908 1.00 89.88 101 SER A N 1
ATOM 793 C CA . SER A 1 101 ? -8.120 13.799 17.264 1.00 89.88 101 SER A CA 1
ATOM 794 C C . SER A 1 101 ? -6.694 13.282 17.492 1.00 89.88 101 SER A C 1
ATOM 796 O O . SER A 1 101 ? -6.293 12.220 17.016 1.00 89.88 101 SER A O 1
ATOM 798 N N . ALA A 1 102 ? -5.916 14.013 18.297 1.00 87.75 102 ALA A N 1
ATOM 799 C CA . ALA A 1 102 ? -4.555 13.609 18.664 1.00 87.75 102 ALA A CA 1
ATOM 800 C C . ALA A 1 102 ? -4.505 12.307 19.492 1.00 87.75 102 ALA A C 1
ATOM 802 O O . ALA A 1 102 ? -3.470 11.638 19.508 1.00 87.75 102 ALA A O 1
ATOM 803 N N . GLY A 1 103 ? -5.604 11.963 20.175 1.00 89.25 103 GLY A N 1
ATOM 804 C CA . GLY A 1 103 ? -5.766 10.698 20.894 1.00 89.25 103 GLY A CA 1
ATOM 805 C C . GLY A 1 103 ? -5.905 9.518 19.933 1.00 89.25 103 GLY A C 1
ATOM 806 O O . GLY A 1 103 ? -5.109 8.588 20.003 1.00 89.25 103 GLY A O 1
ATOM 807 N N . GLU A 1 104 ? -6.816 9.605 18.958 1.00 89.94 104 GLU A N 1
ATOM 808 C CA . GLU A 1 104 ? -6.998 8.559 17.937 1.00 89.94 104 GLU A CA 1
ATOM 809 C C . GLU A 1 104 ? -5.720 8.319 17.125 1.00 89.94 104 GLU A C 1
ATOM 811 O O . GLU A 1 104 ? -5.352 7.176 16.862 1.00 89.94 104 GLU A O 1
ATOM 816 N N . GLN A 1 105 ? -5.004 9.388 16.760 1.00 91.62 105 GLN A N 1
A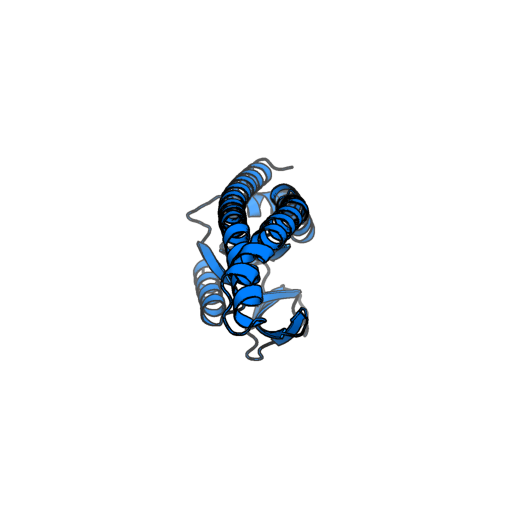TOM 817 C CA . GLN A 1 105 ? -3.720 9.273 16.059 1.00 91.62 105 GLN A CA 1
ATOM 818 C C . GLN A 1 105 ? -2.679 8.505 16.883 1.00 91.62 105 GLN A C 1
ATOM 820 O O . GLN A 1 105 ? -1.879 7.753 16.327 1.00 91.62 105 GLN A O 1
ATOM 825 N N . ALA A 1 106 ? -2.681 8.688 18.204 1.00 90.44 106 ALA A N 1
ATOM 826 C CA . ALA A 1 106 ? -1.758 8.012 19.103 1.00 90.44 106 ALA A CA 1
ATOM 827 C C . ALA A 1 106 ? -2.119 6.539 19.295 1.00 90.44 106 ALA A C 1
ATOM 829 O O . ALA A 1 106 ? -1.225 5.701 19.231 1.00 90.44 106 ALA A O 1
ATOM 830 N N . GLU A 1 107 ? -3.405 6.228 19.479 1.00 90.88 107 GLU A N 1
ATOM 831 C CA . GLU A 1 107 ? -3.914 4.851 19.546 1.00 90.88 107 GLU A CA 1
ATOM 832 C C . GLU A 1 107 ? -3.569 4.074 18.277 1.00 90.88 107 GLU A C 1
ATOM 834 O O . GLU A 1 107 ? -3.038 2.965 18.345 1.00 90.88 107 GLU A O 1
ATOM 839 N N . PHE A 1 108 ? -3.817 4.685 17.117 1.00 91.94 108 PHE A N 1
ATOM 840 C CA . PHE A 1 108 ? -3.435 4.133 15.824 1.00 91.94 108 PHE A CA 1
ATOM 841 C C . PHE A 1 108 ? -1.935 3.843 15.766 1.00 91.94 108 PHE A C 1
ATOM 843 O O . PHE A 1 108 ? -1.536 2.723 15.454 1.00 91.94 108 PHE A O 1
ATOM 850 N N . ALA A 1 109 ? -1.094 4.824 16.105 1.00 91.50 109 ALA A N 1
ATOM 851 C CA . ALA A 1 109 ? 0.354 4.659 16.049 1.00 91.50 109 ALA A CA 1
ATOM 852 C C . ALA A 1 109 ? 0.855 3.557 16.994 1.00 91.50 109 ALA A C 1
ATOM 854 O O . ALA A 1 109 ? 1.710 2.769 16.598 1.00 91.50 109 ALA A O 1
ATOM 855 N N . VAL A 1 110 ? 0.300 3.457 18.207 1.00 92.12 110 VAL A N 1
ATOM 856 C CA . VAL A 1 110 ? 0.647 2.404 19.176 1.00 92.12 110 VAL A CA 1
ATOM 857 C C . VAL A 1 110 ? 0.348 1.020 18.604 1.00 92.12 110 VAL A C 1
ATOM 859 O O . VAL A 1 110 ? 1.230 0.165 18.607 1.00 92.12 110 VAL A O 1
ATOM 862 N N . GLN A 1 111 ? -0.843 0.808 18.041 1.00 91.44 111 GLN A N 1
ATOM 863 C CA . GLN A 1 111 ? -1.180 -0.494 17.457 1.00 91.44 111 GLN A CA 1
ATOM 864 C C . GLN A 1 111 ? -0.341 -0.818 16.222 1.00 91.44 111 GLN A C 1
ATOM 866 O O . GLN A 1 111 ? 0.012 -1.970 16.011 1.00 91.44 111 GLN A O 1
ATOM 871 N N . MET A 1 112 ? 0.005 0.184 15.413 1.00 89.31 112 MET A N 1
ATOM 872 C CA . MET A 1 112 ? 0.839 -0.014 14.225 1.00 89.31 112 MET A CA 1
ATOM 873 C C . MET A 1 112 ? 2.318 -0.271 14.554 1.00 89.31 112 MET A C 1
ATOM 875 O O . MET A 1 112 ? 3.038 -0.839 13.729 1.00 89.31 112 MET A O 1
ATOM 879 N N . LEU A 1 113 ? 2.784 0.160 15.730 1.00 88.12 113 LEU A N 1
ATOM 880 C CA . LEU A 1 113 ? 4.121 -0.130 16.255 1.00 88.12 113 LEU A CA 1
ATOM 881 C C . LEU A 1 113 ? 4.215 -1.522 16.891 1.00 88.12 113 LEU A C 1
ATOM 883 O O . LEU A 1 113 ? 5.296 -2.114 16.887 1.00 88.12 113 LEU A O 1
ATOM 887 N N . ASP A 1 114 ? 3.111 -2.041 17.423 1.00 85.06 114 ASP A N 1
ATOM 888 C CA . ASP A 1 114 ? 3.067 -3.324 18.115 1.00 85.06 114 ASP A CA 1
ATOM 889 C C . ASP A 1 114 ? 2.998 -4.502 17.128 1.00 85.06 114 ASP A C 1
ATOM 891 O O . ASP A 1 114 ? 1.993 -4.764 16.469 1.00 85.06 114 ASP A O 1
ATOM 895 N N . VAL A 1 115 ? 4.092 -5.262 17.059 1.00 73.81 115 VAL A N 1
ATOM 896 C CA . VAL A 1 115 ? 4.254 -6.417 16.160 1.00 73.81 115 VAL A CA 1
ATOM 897 C C . VAL A 1 115 ? 3.334 -7.589 16.529 1.00 73.81 115 VAL A C 1
ATOM 899 O O . VAL A 1 115 ? 3.098 -8.469 15.700 1.00 73.81 115 VAL A O 1
ATOM 902 N N . THR A 1 116 ? 2.824 -7.623 17.761 1.00 76.31 116 THR A N 1
ATOM 903 C CA . THR A 1 116 ? 1.878 -8.646 18.225 1.00 76.31 116 THR A CA 1
ATOM 904 C C . THR A 1 116 ? 0.433 -8.265 17.910 1.00 76.31 116 THR A C 1
ATOM 906 O O . THR A 1 116 ? -0.365 -9.141 17.577 1.00 76.31 116 THR A O 1
ATOM 909 N N . ALA A 1 117 ? 0.122 -6.965 17.921 1.00 73.38 117 ALA A N 1
ATOM 910 C CA . ALA A 1 117 ? -1.206 -6.430 17.627 1.00 73.38 117 ALA A CA 1
ATOM 911 C C . ALA A 1 117 ? -1.436 -6.098 16.142 1.00 73.38 117 ALA A C 1
ATOM 913 O O . ALA A 1 117 ? -2.585 -5.933 15.734 1.00 73.38 117 ALA A O 1
ATOM 914 N N . ALA A 1 118 ? -0.381 -6.003 15.324 1.00 81.50 118 ALA A N 1
ATOM 915 C CA . ALA A 1 118 ? -0.481 -5.708 13.896 1.00 81.50 118 ALA A CA 1
ATOM 916 C C . ALA A 1 118 ? -0.044 -6.885 13.016 1.00 81.50 118 ALA A C 1
ATOM 918 O O . ALA A 1 118 ? 1.120 -7.294 12.989 1.00 81.50 118 ALA A O 1
ATOM 919 N N . LYS A 1 119 ? -0.955 -7.366 12.169 1.00 86.06 119 LYS A N 1
ATOM 920 C CA . LYS A 1 119 ? -0.617 -8.253 11.054 1.00 86.06 119 LYS A CA 1
ATOM 921 C C . LYS A 1 119 ? -0.215 -7.411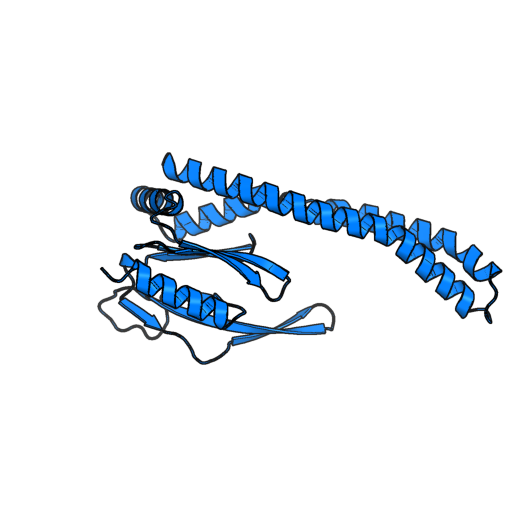 9.851 1.00 86.06 119 LYS A C 1
ATOM 923 O O . LYS A 1 119 ? -1.033 -6.708 9.256 1.00 86.06 119 LYS A O 1
ATOM 928 N N . LYS A 1 120 ? 1.061 -7.506 9.476 1.00 85.12 120 LYS A N 1
ATOM 929 C CA . LYS A 1 120 ? 1.623 -6.831 8.304 1.00 85.12 120 LYS A CA 1
ATOM 930 C C . LYS A 1 120 ? 1.836 -7.814 7.164 1.00 85.12 120 LYS A C 1
ATOM 932 O O . LYS A 1 120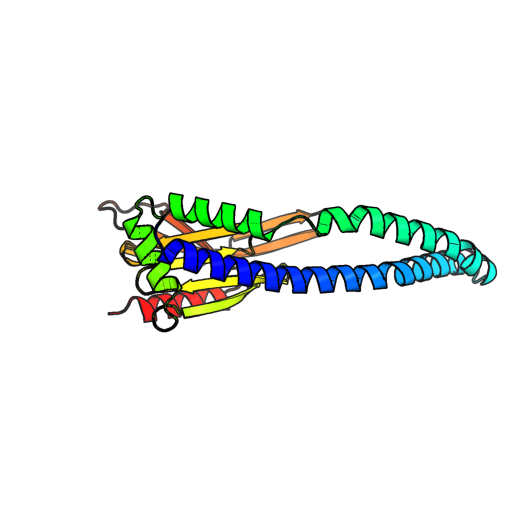 ? 2.506 -8.832 7.329 1.00 85.12 120 LYS A O 1
ATOM 937 N N . PHE A 1 121 ? 1.355 -7.465 5.979 1.00 85.44 121 PHE A N 1
ATOM 938 C CA . PHE A 1 121 ? 1.678 -8.190 4.756 1.00 85.44 121 PHE A CA 1
ATOM 939 C C . PHE A 1 121 ? 1.998 -7.235 3.616 1.00 85.44 121 PHE A C 1
ATOM 941 O O . PHE A 1 121 ? 1.571 -6.081 3.576 1.00 85.44 121 PHE A O 1
ATOM 948 N N . ARG A 1 122 ? 2.827 -7.736 2.705 1.00 82.56 122 ARG A N 1
ATOM 949 C CA . ARG A 1 122 ? 3.304 -7.021 1.529 1.00 82.56 122 ARG A CA 1
ATOM 950 C C . ARG A 1 122 ? 2.954 -7.840 0.308 1.00 82.56 122 ARG A C 1
ATOM 952 O O . ARG A 1 122 ? 3.080 -9.063 0.342 1.00 82.56 122 ARG A O 1
ATOM 959 N N . TYR A 1 123 ? 2.561 -7.168 -0.758 1.00 80.88 123 TYR A N 1
ATOM 960 C CA . TYR A 1 123 ? 2.349 -7.810 -2.046 1.00 80.88 123 TYR A CA 1
ATOM 961 C C . TYR A 1 123 ? 2.791 -6.886 -3.173 1.00 80.88 123 TYR A C 1
ATOM 963 O O . TYR A 1 123 ? 2.990 -5.684 -2.990 1.00 80.88 123 TYR A O 1
ATOM 971 N N . ILE A 1 124 ? 2.983 -7.478 -4.344 1.00 73.31 124 ILE A N 1
ATOM 972 C CA . ILE A 1 124 ? 3.414 -6.778 -5.545 1.00 73.31 124 ILE A CA 1
ATOM 973 C C . ILE A 1 124 ? 2.169 -6.520 -6.391 1.00 73.31 124 ILE A C 1
ATOM 975 O O . ILE A 1 124 ? 1.522 -7.460 -6.842 1.00 73.31 124 ILE A O 1
ATOM 979 N N . ASN A 1 125 ? 1.818 -5.253 -6.603 1.00 70.94 125 ASN A N 1
ATOM 980 C CA . ASN A 1 125 ? 0.676 -4.897 -7.442 1.00 70.94 125 ASN A CA 1
ATOM 981 C C . ASN A 1 125 ? 0.967 -5.132 -8.940 1.00 70.94 125 ASN A C 1
ATOM 983 O O . ASN A 1 125 ? 2.097 -5.424 -9.342 1.00 70.94 125 ASN A O 1
ATOM 987 N N . ALA A 1 126 ? -0.041 -4.924 -9.793 1.00 66.75 126 ALA A N 1
ATOM 988 C CA . ALA A 1 126 ? 0.064 -5.107 -11.247 1.00 66.75 126 ALA A CA 1
ATOM 989 C C . ALA A 1 126 ? 1.185 -4.277 -11.914 1.00 66.75 126 ALA A C 1
ATOM 991 O O . ALA A 1 126 ? 1.695 -4.638 -12.971 1.00 66.75 126 ALA A O 1
ATOM 992 N N . ASN A 1 127 ? 1.619 -3.188 -11.275 1.00 65.19 127 ASN A N 1
ATOM 993 C CA . ASN A 1 127 ? 2.713 -2.333 -11.737 1.00 65.19 127 ASN A CA 1
ATOM 994 C C . ASN A 1 127 ? 4.088 -2.760 -11.192 1.00 65.19 127 ASN A C 1
ATOM 996 O O . ASN A 1 127 ? 5.041 -1.985 -11.282 1.00 65.19 127 ASN A O 1
ATOM 1000 N N . LYS A 1 128 ? 4.199 -3.962 -10.615 1.00 68.62 128 LYS A N 1
ATOM 1001 C CA . LYS A 1 128 ? 5.400 -4.488 -9.946 1.00 68.62 128 LYS A CA 1
ATOM 1002 C C . LYS A 1 128 ? 5.854 -3.656 -8.745 1.00 68.62 128 LYS A C 1
ATOM 1004 O O . LYS A 1 128 ? 7.042 -3.600 -8.428 1.00 68.62 128 LYS A O 1
ATOM 1009 N N . LYS A 1 129 ? 4.910 -2.996 -8.076 1.00 71.75 129 LYS A N 1
ATOM 1010 C CA . LYS A 1 129 ? 5.180 -2.103 -6.949 1.00 71.75 129 LYS A CA 1
ATOM 1011 C C . LYS A 1 129 ? 4.713 -2.734 -5.649 1.00 71.75 129 LYS A C 1
ATOM 1013 O O . LYS A 1 129 ? 3.623 -3.292 -5.594 1.00 71.75 129 LYS A O 1
ATOM 1018 N N . GLU A 1 130 ? 5.548 -2.641 -4.622 1.00 75.94 130 GLU A N 1
ATOM 1019 C CA . GLU A 1 130 ? 5.251 -3.205 -3.307 1.00 75.94 130 GLU A CA 1
ATOM 1020 C C . GLU A 1 130 ? 4.229 -2.330 -2.572 1.00 75.94 130 GLU A C 1
ATOM 1022 O O . GLU A 1 130 ? 4.478 -1.154 -2.300 1.00 75.94 130 GLU A O 1
ATOM 1027 N N . GLU A 1 131 ? 3.080 -2.910 -2.251 1.00 82.94 131 GLU A N 1
ATOM 1028 C CA . GLU A 1 131 ? 2.063 -2.319 -1.389 1.00 82.94 131 GLU A CA 1
ATOM 1029 C C . GLU A 1 131 ? 2.123 -3.001 -0.024 1.00 82.94 131 GLU A C 1
ATOM 1031 O O . GLU A 1 131 ? 2.402 -4.196 0.081 1.00 82.94 131 GLU A O 1
ATOM 1036 N N . SER A 1 132 ? 1.904 -2.226 1.036 1.00 86.56 132 SER A N 1
ATOM 1037 C CA . SER A 1 132 ? 1.907 -2.733 2.411 1.00 86.56 132 SER A CA 1
ATOM 1038 C C . SER A 1 132 ? 0.530 -2.562 3.024 1.00 86.56 132 SER A C 1
ATOM 1040 O O . SER A 1 132 ? -0.073 -1.494 2.903 1.00 86.56 132 SER A O 1
ATOM 1042 N N . ILE A 1 133 ? 0.057 -3.607 3.692 1.00 90.38 133 ILE A N 1
ATOM 1043 C CA . ILE A 1 133 ? -1.176 -3.596 4.472 1.00 90.38 133 ILE A CA 1
ATOM 1044 C C . ILE A 1 133 ? -0.838 -3.934 5.916 1.00 90.38 133 ILE A C 1
ATOM 1046 O O . ILE A 1 133 ? -0.017 -4.813 6.187 1.00 90.38 133 ILE A O 1
ATOM 1050 N N . TYR A 1 134 ? -1.483 -3.208 6.817 1.00 91.44 134 TYR A N 1
ATOM 1051 C CA . TYR A 1 134 ? -1.400 -3.355 8.254 1.00 91.44 134 TYR A CA 1
ATOM 1052 C C . TYR A 1 134 ? -2.824 -3.493 8.768 1.00 91.44 134 TYR A C 1
ATOM 1054 O O . TYR A 1 134 ? -3.678 -2.659 8.463 1.00 91.44 134 TYR A O 1
ATOM 1062 N N . ILE A 1 135 ? -3.080 -4.561 9.509 1.00 92.81 135 ILE A N 1
ATOM 1063 C CA . ILE A 1 135 ? -4.393 -4.839 10.081 1.00 92.81 135 ILE A CA 1
ATOM 1064 C C . ILE A 1 135 ? -4.195 -5.086 11.564 1.00 92.81 135 ILE A C 1
ATOM 1066 O O . ILE A 1 135 ? -3.389 -5.932 11.953 1.00 92.81 135 ILE A O 1
ATOM 1070 N N . THR A 1 136 ? -4.907 -4.316 12.368 1.00 92.56 136 THR A N 1
ATOM 1071 C CA . THR A 1 136 ? -4.966 -4.436 13.821 1.00 92.56 136 THR A CA 1
ATOM 1072 C C . THR A 1 136 ? -6.403 -4.752 14.222 1.00 92.56 136 THR A C 1
ATOM 1074 O O . THR A 1 136 ? -7.284 -4.833 13.364 1.00 92.56 136 THR A O 1
ATOM 1077 N N . LYS A 1 137 ? -6.658 -4.916 15.522 1.00 90.19 137 LYS A N 1
ATOM 1078 C CA . LYS A 1 137 ? -8.027 -5.059 16.035 1.00 90.19 137 LYS A CA 1
ATOM 1079 C C . LYS A 1 137 ? -8.915 -3.868 15.646 1.00 90.19 137 LYS A C 1
ATOM 1081 O O . LYS A 1 137 ? -10.067 -4.057 15.272 1.00 90.19 137 LYS A O 1
ATOM 1086 N N . ASP A 1 138 ? -8.368 -2.652 15.697 1.00 92.44 138 ASP A N 1
ATOM 1087 C CA . ASP A 1 138 ? -9.165 -1.431 15.534 1.00 92.44 138 ASP A CA 1
ATOM 1088 C C . ASP A 1 138 ? -8.962 -0.723 14.194 1.00 92.44 138 ASP A C 1
ATOM 1090 O O . ASP A 1 138 ? -9.762 0.149 13.847 1.00 92.44 138 ASP A O 1
ATOM 1094 N N . TYR A 1 139 ? -7.924 -1.064 13.426 1.00 93.62 139 TYR A N 1
ATOM 1095 C CA . TYR A 1 139 ? -7.558 -0.323 12.224 1.00 93.62 139 TYR A CA 1
ATOM 1096 C C . TYR A 1 139 ? -7.142 -1.226 11.068 1.00 93.62 139 TYR A C 1
ATOM 1098 O O . TYR A 1 139 ? -6.368 -2.169 11.214 1.00 93.62 139 TYR A O 1
ATOM 1106 N N . PHE A 1 140 ? -7.580 -0.850 9.872 1.00 93.31 140 PHE A N 1
ATOM 1107 C CA . PHE A 1 140 ? -7.024 -1.335 8.619 1.00 93.31 140 PHE A CA 1
ATOM 1108 C C . PHE A 1 140 ? -6.315 -0.171 7.930 1.00 93.31 140 PHE A C 1
ATOM 1110 O O . PHE A 1 140 ? -6.908 0.877 7.674 1.00 93.31 140 PHE A O 1
ATOM 1117 N N . PHE A 1 141 ? -5.042 -0.355 7.606 1.00 92.88 141 PHE A N 1
ATOM 1118 C CA . PHE A 1 141 ? -4.222 0.628 6.916 1.00 92.88 141 PHE A CA 1
ATOM 1119 C C . PHE A 1 141 ? -3.580 0.003 5.681 1.00 92.88 141 PHE A C 1
ATOM 1121 O O . PHE A 1 141 ? -2.922 -1.034 5.750 1.00 92.88 141 PHE A O 1
ATOM 1128 N N . LYS A 1 142 ? -3.740 0.662 4.535 1.00 91.19 142 LYS A N 1
ATOM 1129 C CA . LYS A 1 142 ? -3.150 0.237 3.266 1.00 91.19 142 LYS A CA 1
ATOM 1130 C C . LYS A 1 142 ? -2.375 1.366 2.620 1.00 91.19 142 LYS A C 1
ATOM 1132 O O . LYS A 1 142 ? -2.911 2.449 2.403 1.00 91.19 142 LYS A O 1
ATOM 1137 N N . ASN A 1 143 ? -1.141 1.076 2.231 1.00 86.62 143 ASN A N 1
ATOM 1138 C CA . ASN A 1 143 ? -0.271 1.977 1.490 1.00 86.62 143 ASN A CA 1
ATOM 1139 C C . ASN A 1 143 ? -0.165 1.541 0.018 1.00 86.62 143 ASN A C 1
ATOM 1141 O O . ASN A 1 143 ? 0.423 0.501 -0.289 1.00 86.62 143 ASN A O 1
ATOM 1145 N N . TYR A 1 144 ? -0.684 2.375 -0.888 1.00 78.25 144 TYR A N 1
ATOM 1146 C CA . TYR A 1 144 ? -0.625 2.207 -2.343 1.00 78.25 144 TYR A CA 1
ATOM 1147 C C . TYR A 1 144 ? 0.708 2.725 -2.894 1.00 78.25 144 TYR A C 1
ATOM 1149 O O . TYR A 1 144 ? 0.763 3.725 -3.618 1.00 78.25 144 TYR A O 1
ATOM 1157 N N . TRP A 1 145 ? 1.799 2.068 -2.498 1.00 71.12 145 TRP A N 1
ATOM 1158 C CA . TRP A 1 145 ? 3.158 2.346 -2.967 1.00 71.12 145 TRP A CA 1
ATOM 1159 C C . TRP A 1 145 ? 3.536 3.831 -2.923 1.00 71.12 145 TRP A C 1
ATOM 1161 O O . TRP A 1 145 ? 3.892 4.445 -3.929 1.00 71.12 145 TRP A O 1
ATOM 1171 N N . PHE A 1 146 ? 3.441 4.436 -1.743 1.00 62.88 146 PHE A N 1
ATOM 1172 C CA . PHE A 1 146 ? 3.897 5.802 -1.475 1.00 62.88 146 PHE A CA 1
ATOM 1173 C C . PHE A 1 146 ? 3.145 6.928 -2.214 1.00 62.88 146 PHE A C 1
ATOM 1175 O O . PHE A 1 146 ? 3.491 8.099 -2.049 1.00 62.88 146 PHE A O 1
ATOM 1182 N N . ILE A 1 147 ? 2.126 6.602 -3.017 1.00 66.81 147 ILE A N 1
ATOM 1183 C CA . ILE A 1 147 ?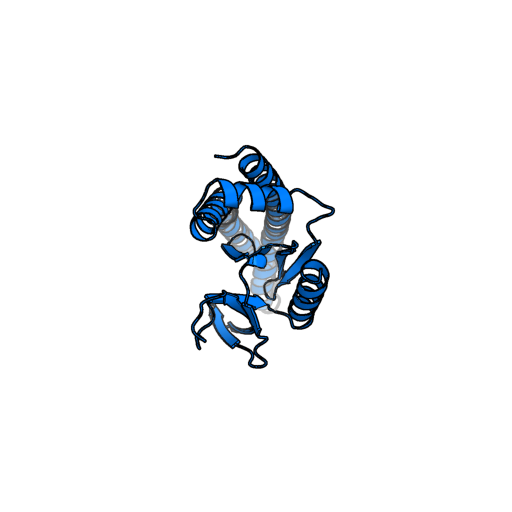 1.317 7.574 -3.769 1.00 66.81 147 ILE A CA 1
ATOM 1184 C C . ILE A 1 147 ? 0.093 7.985 -2.957 1.00 66.81 147 ILE A C 1
ATOM 1186 O O . ILE A 1 147 ? -0.266 9.161 -2.918 1.00 66.81 147 ILE A O 1
ATOM 1190 N N . ASN A 1 148 ? -0.550 7.010 -2.321 1.00 75.06 148 ASN A N 1
ATOM 1191 C CA . ASN A 1 148 ? -1.754 7.215 -1.539 1.00 75.06 148 ASN A CA 1
ATOM 1192 C C . ASN A 1 148 ? -1.835 6.178 -0.416 1.00 75.06 148 ASN A C 1
ATOM 1194 O O . ASN A 1 148 ? -1.155 5.152 -0.450 1.00 75.06 148 ASN A O 1
ATOM 1198 N N . CYS A 1 149 ? -2.695 6.421 0.560 1.00 85.12 149 CYS A N 1
ATOM 1199 C CA . CYS A 1 149 ? -3.026 5.444 1.583 1.00 85.12 149 CYS A CA 1
ATOM 1200 C C . CYS A 1 149 ? -4.520 5.480 1.903 1.00 85.12 149 CYS A C 1
ATOM 1202 O O . CYS A 1 149 ? -5.197 6.475 1.654 1.00 85.12 149 CYS A O 1
ATOM 1204 N N . ALA A 1 150 ? -5.027 4.368 2.421 1.00 88.38 150 ALA A N 1
ATOM 1205 C CA . ALA A 1 150 ? -6.378 4.245 2.943 1.00 88.38 150 ALA A CA 1
ATOM 1206 C C . ALA A 1 150 ? -6.308 3.808 4.403 1.00 88.38 150 ALA A C 1
ATOM 1208 O O . ALA A 1 150 ? -5.478 2.967 4.756 1.00 88.38 150 ALA A O 1
ATOM 1209 N N . ILE A 1 151 ? -7.179 4.388 5.224 1.00 92.50 151 ILE A N 1
ATOM 1210 C CA . ILE A 1 151 ? -7.307 4.078 6.647 1.00 92.50 151 ILE A CA 1
ATOM 1211 C C . ILE A 1 151 ? -8.773 3.813 6.921 1.00 92.50 151 ILE A C 1
ATOM 1213 O O . ILE A 1 151 ? -9.627 4.602 6.518 1.00 92.50 151 ILE A O 1
ATOM 1217 N N . VAL A 1 152 ? -9.040 2.712 7.604 1.00 92.12 152 VAL A N 1
ATOM 1218 C CA . VAL A 1 152 ? -10.367 2.333 8.068 1.00 92.12 152 VAL A CA 1
ATOM 1219 C C . VAL A 1 152 ? -10.293 2.114 9.570 1.00 92.12 152 VAL A C 1
ATOM 1221 O O . VAL A 1 152 ? -9.387 1.427 10.045 1.00 92.12 152 VAL A O 1
ATOM 1224 N N . ARG A 1 153 ? -11.243 2.684 10.313 1.00 92.38 153 ARG A N 1
ATOM 1225 C CA . ARG A 1 153 ? -11.417 2.424 11.746 1.00 92.38 153 ARG A CA 1
ATOM 1226 C C . ARG A 1 153 ? -12.328 1.207 11.901 1.00 92.38 153 ARG A C 1
ATOM 1228 O O . ARG A 1 153 ? -13.545 1.344 11.891 1.00 92.38 153 ARG A O 1
ATOM 1235 N N . LEU A 1 154 ? -11.745 0.013 11.983 1.00 92.69 154 LEU A N 1
ATOM 1236 C CA . LEU A 1 154 ? -12.480 -1.255 12.077 1.00 92.69 154 LEU A CA 1
ATOM 1237 C C . LEU A 1 154 ? -13.417 -1.298 13.289 1.00 92.69 154 LEU A C 1
ATOM 1239 O O . LEU A 1 154 ? -14.513 -1.831 13.171 1.00 92.69 154 LEU A O 1
ATOM 1243 N N . LYS A 1 155 ? -13.043 -0.660 14.408 1.00 89.62 155 LYS A N 1
ATOM 1244 C CA . LYS A 1 155 ? -13.890 -0.564 15.614 1.00 89.62 155 LYS A CA 1
ATOM 1245 C C . LYS A 1 155 ? -15.248 0.114 15.377 1.00 89.62 155 LYS A C 1
ATOM 1247 O O . LYS A 1 155 ? -16.192 -0.111 16.132 1.00 89.62 155 LYS A O 1
ATOM 1252 N N . ASP A 1 156 ? -15.343 0.928 14.328 1.00 90.38 156 ASP A N 1
ATOM 1253 C CA . ASP A 1 156 ? -16.553 1.663 13.953 1.00 90.38 156 ASP A CA 1
ATOM 1254 C C . ASP A 1 156 ? -17.251 1.077 12.727 1.00 90.38 156 ASP A C 1
ATOM 1256 O O . ASP A 1 156 ? -18.271 1.612 12.292 1.00 90.38 156 ASP A O 1
ATOM 1260 N N . VAL A 1 157 ? -16.705 0.007 12.146 1.00 91.25 157 VAL A N 1
ATOM 1261 C CA . VAL A 1 157 ? -17.313 -0.678 11.008 1.00 91.25 157 VAL A CA 1
ATOM 1262 C C . VAL A 1 157 ? -18.522 -1.469 11.493 1.00 91.25 157 VAL A C 1
ATOM 1264 O O . VAL A 1 157 ? -18.445 -2.252 12.436 1.00 91.25 157 VAL A O 1
ATOM 1267 N N . ASP A 1 158 ? -19.649 -1.243 10.831 1.00 89.88 158 ASP A N 1
ATOM 1268 C CA . ASP A 1 158 ? -20.894 -1.976 11.035 1.00 89.88 158 ASP A CA 1
ATOM 1269 C C . ASP A 1 158 ? -20.942 -3.222 10.152 1.00 89.88 158 ASP A C 1
ATOM 1271 O O . ASP A 1 158 ? -21.173 -4.334 10.623 1.00 89.88 158 ASP A O 1
ATOM 1275 N N . ARG A 1 159 ? -20.638 -3.047 8.862 1.00 89.12 159 ARG A N 1
ATOM 1276 C CA . ARG A 1 159 ? -20.561 -4.147 7.903 1.00 89.12 159 ARG A CA 1
ATOM 1277 C C . ARG A 1 159 ? -19.453 -3.946 6.881 1.00 89.12 159 ARG A C 1
ATOM 1279 O O . ARG A 1 159 ? -19.069 -2.821 6.553 1.00 89.12 159 ARG A O 1
ATOM 1286 N N . ILE A 1 160 ? -18.967 -5.069 6.362 1.00 91.50 160 ILE A N 1
ATOM 1287 C CA . ILE A 1 160 ? -17.980 -5.133 5.287 1.00 91.50 160 ILE A CA 1
ATOM 1288 C C . ILE A 1 160 ? -18.604 -5.898 4.129 1.00 91.50 160 ILE A C 1
ATOM 1290 O O . ILE A 1 160 ? -19.081 -7.017 4.314 1.00 91.50 160 ILE A O 1
ATOM 1294 N N . GLU A 1 161 ? -18.573 -5.315 2.938 1.00 91.00 161 GLU A N 1
ATOM 1295 C CA . GLU A 1 161 ? -19.060 -5.963 1.724 1.00 91.00 161 GLU A CA 1
ATOM 1296 C C . GLU A 1 161 ? -17.910 -6.197 0.748 1.00 91.00 161 GLU A C 1
ATOM 1298 O O . GLU A 1 161 ? -17.040 -5.346 0.532 1.00 91.00 161 GLU A O 1
ATOM 1303 N N . LEU A 1 162 ? -17.921 -7.378 0.138 1.00 87.75 162 LEU A N 1
ATOM 1304 C CA . LEU A 1 162 ? -17.030 -7.721 -0.957 1.00 87.75 162 LEU A CA 1
ATOM 1305 C C . LEU A 1 162 ? -17.826 -7.620 -2.243 1.00 87.75 162 LEU A C 1
ATOM 1307 O O . LEU A 1 162 ? -18.692 -8.457 -2.493 1.00 87.75 162 LEU A O 1
ATOM 1311 N N . ASP A 1 163 ? -17.517 -6.624 -3.071 1.00 76.88 163 ASP A N 1
ATOM 1312 C CA . ASP A 1 163 ? -18.106 -6.596 -4.403 1.00 76.88 163 ASP A CA 1
ATOM 1313 C C . ASP A 1 163 ? -17.525 -7.757 -5.221 1.00 76.88 163 ASP A C 1
ATOM 1315 O O . ASP A 1 163 ? -16.305 -7.986 -5.288 1.00 76.88 163 ASP A O 1
ATOM 1319 N N . ALA A 1 164 ? -18.424 -8.529 -5.823 1.00 65.12 164 ALA A N 1
ATOM 1320 C CA . ALA A 1 164 ? -18.064 -9.531 -6.812 1.00 65.12 164 ALA A CA 1
ATOM 1321 C C . ALA A 1 164 ? -17.700 -8.870 -8.151 1.00 65.12 164 ALA A C 1
ATOM 1323 O O . ALA A 1 164 ? -16.963 -9.466 -8.944 1.00 65.12 164 ALA A O 1
ATOM 1324 N N . ASN A 1 165 ? -18.180 -7.645 -8.389 1.00 62.41 165 ASN A N 1
ATOM 1325 C CA . ASN A 1 165 ? -17.918 -6.893 -9.601 1.00 62.41 165 ASN A CA 1
ATOM 1326 C C . ASN A 1 165 ? -16.493 -6.336 -9.587 1.00 62.41 165 ASN A C 1
ATOM 1328 O O . ASN A 1 165 ? -16.059 -5.611 -8.694 1.00 62.41 165 ASN A O 1
ATOM 1332 N N . GLN A 1 166 ? -15.746 -6.699 -10.622 1.00 67.19 166 GLN A N 1
ATOM 1333 C CA . GLN A 1 166 ? -14.409 -6.183 -10.869 1.00 67.19 166 GLN A CA 1
ATOM 1334 C C . GLN A 1 166 ? -14.513 -4.794 -11.497 1.00 67.19 166 GLN A C 1
ATOM 1336 O O . GLN A 1 166 ? -15.067 -4.638 -12.591 1.00 67.19 166 GLN A O 1
ATOM 1341 N N . TYR A 1 167 ? -13.909 -3.789 -10.865 1.00 69.31 167 TYR A N 1
ATOM 1342 C CA . TYR A 1 167 ? -13.689 -2.513 -11.530 1.00 69.31 167 TYR A CA 1
ATOM 1343 C C . TYR A 1 167 ? -12.582 -2.692 -12.563 1.00 69.31 167 TYR A C 1
ATOM 1345 O O . TYR A 1 167 ? -11.426 -2.946 -12.232 1.00 69.31 167 TYR A O 1
ATOM 1353 N N . ASN A 1 168 ? -12.946 -2.552 -13.833 1.00 65.31 168 ASN A N 1
ATOM 1354 C CA . ASN A 1 168 ? -12.005 -2.608 -14.938 1.00 65.31 168 ASN A CA 1
ATOM 1355 C C . ASN A 1 168 ? -11.579 -1.191 -15.308 1.00 65.31 168 ASN A C 1
ATOM 1357 O O . ASN A 1 168 ? -12.273 -0.504 -16.056 1.00 65.31 168 ASN A O 1
ATOM 1361 N N . ILE A 1 169 ? -10.433 -0.746 -14.794 1.00 67.06 169 ILE A N 1
ATOM 1362 C CA . ILE A 1 169 ? -9.864 0.543 -15.193 1.00 67.06 169 ILE A CA 1
ATOM 1363 C C . ILE A 1 169 ? -8.938 0.310 -16.379 1.00 67.06 169 ILE A C 1
ATOM 1365 O O . ILE A 1 169 ? -7.978 -0.452 -16.292 1.00 67.06 169 ILE A O 1
ATOM 1369 N N . ARG A 1 170 ? -9.197 0.988 -17.496 1.00 60.81 170 ARG A N 1
ATOM 1370 C CA . ARG A 1 170 ? -8.275 1.019 -18.634 1.00 60.81 170 ARG A CA 1
ATOM 1371 C C . ARG A 1 170 ? -7.467 2.307 -18.567 1.00 60.81 170 ARG A C 1
ATOM 1373 O O . ARG A 1 170 ? -8.010 3.382 -18.803 1.00 60.81 170 ARG A O 1
ATOM 1380 N N . LEU A 1 171 ? -6.177 2.212 -18.249 1.00 59.16 171 LEU A N 1
ATOM 1381 C CA . LEU A 1 171 ? -5.274 3.353 -18.409 1.00 59.16 171 LEU A CA 1
ATOM 1382 C C . LEU A 1 171 ? -4.613 3.247 -19.779 1.00 59.16 171 LEU A C 1
ATOM 1384 O O . LEU A 1 171 ? -3.849 2.321 -20.048 1.00 59.16 171 LEU A O 1
ATOM 1388 N N . ASN A 1 172 ? -4.901 4.219 -20.639 1.00 45.22 172 ASN A N 1
ATOM 1389 C CA . ASN A 1 172 ? -4.194 4.381 -21.900 1.00 45.22 172 ASN A CA 1
ATOM 1390 C C . ASN A 1 172 ? -2.913 5.174 -21.636 1.00 45.22 172 ASN A C 1
ATOM 1392 O O . ASN A 1 172 ? -2.898 6.402 -21.699 1.00 45.22 172 ASN A O 1
ATOM 1396 N N . LEU A 1 173 ? -1.827 4.471 -21.324 1.00 47.47 173 LEU A N 1
ATOM 1397 C CA . LEU A 1 173 ? -0.499 5.071 -21.251 1.00 47.47 173 LEU A CA 1
ATOM 1398 C C . LEU A 1 173 ? 0.201 4.846 -22.594 1.00 47.47 173 LEU A C 1
ATOM 1400 O O . LEU A 1 173 ? 0.624 3.739 -22.907 1.00 47.47 173 LEU A O 1
ATOM 1404 N N . LYS A 1 174 ? 0.319 5.918 -23.390 1.00 45.25 174 LYS A N 1
ATOM 1405 C CA . LYS A 1 174 ? 1.136 5.969 -24.620 1.00 45.25 174 LYS A CA 1
ATOM 1406 C C . LYS A 1 174 ? 0.875 4.814 -25.610 1.00 45.25 174 LYS A C 1
ATOM 1408 O O . LYS A 1 174 ? 1.807 4.172 -26.077 1.00 45.25 174 LYS A O 1
ATOM 1413 N N . GLY A 1 175 ? -0.393 4.549 -25.927 1.00 47.12 175 GLY A N 1
ATOM 1414 C CA . GLY A 1 175 ? -0.788 3.597 -26.979 1.00 47.12 175 GLY A CA 1
ATOM 1415 C C . GLY A 1 175 ? -0.920 2.132 -26.542 1.00 47.12 175 GLY A C 1
ATOM 1416 O O . GLY A 1 175 ? -1.586 1.367 -27.233 1.00 47.12 175 GLY A O 1
ATOM 1417 N N . ALA A 1 176 ? -0.395 1.747 -25.374 1.00 48.81 176 ALA A N 1
ATOM 1418 C CA . ALA A 1 176 ? -0.697 0.462 -24.747 1.00 48.81 176 ALA A CA 1
ATOM 1419 C C . ALA A 1 176 ? -1.799 0.661 -23.694 1.00 48.81 176 ALA A C 1
ATOM 1421 O O . ALA A 1 176 ? -1.624 1.373 -22.703 1.00 48.81 176 ALA A O 1
ATOM 1422 N N . GLY A 1 177 ? -2.970 0.070 -23.930 1.00 50.72 177 GLY A N 1
ATOM 1423 C CA . GLY A 1 177 ? -4.056 0.075 -22.956 1.00 50.72 177 GLY A CA 1
ATOM 1424 C C . GLY A 1 177 ? -3.813 -1.001 -21.907 1.00 50.72 177 GLY A C 1
ATOM 1425 O O . GLY A 1 177 ? -4.076 -2.170 -22.177 1.00 50.72 177 GLY A O 1
ATOM 1426 N N . THR A 1 178 ? -3.348 -0.623 -20.719 1.00 57.03 178 THR A N 1
ATOM 1427 C CA . THR A 1 178 ? -3.244 -1.566 -19.600 1.00 57.03 178 THR A CA 1
ATOM 1428 C C . THR A 1 178 ? -4.592 -1.623 -18.891 1.00 57.03 178 THR A C 1
ATOM 1430 O O . THR A 1 178 ? -5.099 -0.604 -18.412 1.00 57.03 178 THR A O 1
ATOM 1433 N N . ARG A 1 179 ? -5.197 -2.815 -18.862 1.00 60.22 179 ARG A N 1
ATOM 1434 C CA . ARG A 1 179 ? -6.413 -3.097 -18.093 1.00 60.22 179 ARG A CA 1
ATOM 1435 C C . ARG A 1 179 ? -6.008 -3.491 -16.677 1.00 60.22 179 ARG A C 1
ATOM 1437 O O . ARG A 1 179 ? -5.216 -4.408 -16.494 1.00 60.22 179 ARG A O 1
ATOM 1444 N N . PHE A 1 180 ? -6.552 -2.784 -15.700 1.00 67.69 180 PHE A N 1
ATOM 1445 C CA . PHE A 1 180 ? -6.406 -3.082 -14.286 1.00 67.69 180 PHE A CA 1
ATOM 1446 C C . PHE A 1 180 ? -7.717 -3.665 -13.791 1.00 67.69 180 PHE A C 1
ATOM 1448 O O . PHE A 1 180 ? -8.755 -3.005 -13.865 1.00 67.69 180 PHE A O 1
ATOM 1455 N N . GLU A 1 181 ? -7.653 -4.891 -13.292 1.00 73.38 181 GLU A N 1
ATOM 1456 C CA . GLU A 1 181 ? -8.729 -5.477 -12.508 1.00 73.38 181 GLU A CA 1
ATOM 1457 C C . GLU A 1 181 ? -8.546 -5.031 -11.060 1.00 73.38 181 GLU A C 1
ATOM 1459 O O . GLU A 1 181 ? -7.545 -5.354 -10.417 1.00 73.38 181 GLU A O 1
ATOM 1464 N N . LEU A 1 182 ? -9.492 -4.235 -10.567 1.00 83.00 182 LEU A N 1
ATOM 1465 C CA . LEU A 1 182 ? -9.536 -3.799 -9.181 1.00 83.00 182 LEU A CA 1
ATOM 1466 C C . LEU A 1 182 ? -10.714 -4.462 -8.474 1.00 83.00 182 LEU A C 1
ATOM 1468 O O . LEU A 1 182 ? -11.855 -4.408 -8.930 1.00 83.00 182 LEU A O 1
ATOM 1472 N N . LEU A 1 183 ? -10.410 -5.085 -7.345 1.00 87.00 183 LEU A N 1
ATOM 1473 C CA . LEU A 1 183 ? -11.342 -5.795 -6.486 1.00 87.00 183 LEU A CA 1
ATOM 1474 C C . LEU A 1 183 ? -11.515 -4.983 -5.196 1.00 87.00 183 LEU A C 1
ATOM 1476 O O . LEU A 1 183 ? -10.554 -4.876 -4.425 1.00 87.00 183 LEU A O 1
ATOM 1480 N N . PRO A 1 184 ? -12.683 -4.371 -4.963 1.00 90.69 184 PRO A N 1
ATOM 1481 C CA . PRO A 1 184 ? -12.910 -3.538 -3.792 1.00 90.69 184 PRO A CA 1
ATOM 1482 C C . PRO A 1 184 ? -13.199 -4.378 -2.539 1.00 90.69 184 PRO A C 1
ATOM 1484 O O . PRO A 1 184 ? -13.712 -5.498 -2.608 1.00 90.69 184 PRO A O 1
ATOM 1487 N N . ILE A 1 185 ? -12.903 -3.784 -1.388 1.00 91.94 185 ILE A N 1
ATOM 1488 C CA . ILE A 1 185 ? -13.536 -4.067 -0.100 1.00 91.94 185 ILE A CA 1
ATOM 1489 C C . ILE A 1 185 ? -14.248 -2.781 0.315 1.00 91.94 185 ILE A C 1
ATOM 1491 O O . ILE A 1 185 ? -13.618 -1.716 0.357 1.00 91.94 185 ILE A O 1
ATOM 1495 N N . HIS A 1 186 ? -15.541 -2.879 0.595 1.00 92.19 186 HIS A N 1
ATOM 1496 C CA . HIS A 1 186 ? -16.383 -1.767 1.010 1.00 92.19 186 HIS A CA 1
ATOM 1497 C C . HIS A 1 186 ? -16.605 -1.820 2.518 1.00 92.19 186 HIS A C 1
ATOM 1499 O O . HIS A 1 186 ? -17.042 -2.838 3.049 1.00 92.19 186 HIS A O 1
ATOM 1505 N N . PHE A 1 187 ? -16.305 -0.720 3.199 1.00 92.25 187 PHE A N 1
ATOM 1506 C CA . PHE A 1 187 ? -16.484 -0.567 4.636 1.00 92.25 187 PHE A CA 1
ATOM 1507 C C . PHE A 1 187 ? -17.588 0.451 4.898 1.00 92.25 187 PHE A C 1
ATOM 1509 O O . PHE A 1 187 ? -17.537 1.570 4.380 1.00 92.25 187 PHE A O 1
ATOM 1516 N N . PHE A 1 188 ? -18.555 0.056 5.720 1.00 90.88 188 PHE A N 1
ATOM 1517 C CA . PHE A 1 188 ? -19.668 0.893 6.151 1.00 90.88 188 PHE A CA 1
ATOM 1518 C C . PHE A 1 188 ? -19.521 1.153 7.644 1.00 90.88 188 PHE A C 1
ATOM 1520 O O . PHE A 1 188 ? -19.443 0.207 8.432 1.00 90.88 188 PHE A O 1
ATOM 1527 N N . TYR A 1 189 ? -19.448 2.419 8.039 1.00 90.75 189 TYR A N 1
ATOM 1528 C CA . TYR A 1 189 ? -19.370 2.795 9.444 1.00 90.75 189 TYR A CA 1
ATOM 1529 C C . TYR A 1 189 ? -20.753 2.820 10.082 1.00 90.75 189 TYR A C 1
ATOM 1531 O O . TYR A 1 189 ? -21.752 3.111 9.423 1.00 90.75 189 TYR A O 1
ATOM 1539 N N . ARG A 1 190 ? -20.797 2.541 11.388 1.00 86.06 190 ARG A N 1
ATOM 1540 C CA . ARG A 1 190 ? -22.019 2.521 12.192 1.00 86.06 190 ARG A CA 1
ATOM 1541 C C . ARG A 1 190 ? -22.668 3.903 12.204 1.00 86.06 190 ARG A C 1
ATOM 1543 O O . ARG A 1 190 ? -22.349 4.760 13.020 1.00 86.06 190 ARG A O 1
ATOM 1550 N N . ASN A 1 191 ? -23.598 4.099 11.282 1.00 71.38 191 ASN A N 1
ATOM 1551 C CA . ASN A 1 191 ? -24.593 5.156 11.296 1.00 71.38 191 ASN A CA 1
ATOM 1552 C C . ASN A 1 191 ? -25.949 4.466 11.445 1.00 71.38 191 ASN A C 1
ATOM 1554 O O . ASN A 1 191 ? -26.177 3.432 10.828 1.00 71.38 191 ASN A O 1
ATOM 1558 N N . LEU A 1 192 ? -26.853 5.033 12.246 1.00 55.16 192 LEU A N 1
ATOM 1559 C CA . LEU A 1 192 ? -28.195 4.479 12.495 1.00 55.16 192 LEU A CA 1
ATOM 1560 C C . LEU A 1 192 ? -29.066 4.363 11.221 1.00 55.16 192 LEU A C 1
ATOM 1562 O O . LEU A 1 192 ? -30.172 3.838 11.283 1.00 55.16 192 LEU A O 1
ATOM 1566 N N . GLU A 1 193 ? -28.563 4.816 10.068 1.00 65.31 193 GLU A N 1
ATOM 1567 C CA . GLU A 1 193 ? -29.208 4.731 8.764 1.00 65.31 193 GLU A CA 1
ATOM 1568 C C . GLU A 1 193 ? -28.396 3.861 7.801 1.00 65.31 193 GLU A C 1
ATOM 1570 O O . GLU A 1 193 ? -27.201 4.079 7.575 1.00 65.31 193 GLU A O 1
ATOM 1575 N N . THR A 1 194 ? -29.072 2.896 7.180 1.00 63.06 194 THR A N 1
ATOM 1576 C CA . THR A 1 194 ? -28.524 2.020 6.144 1.00 63.06 194 THR A CA 1
ATOM 1577 C C . THR A 1 194 ? -28.169 2.843 4.903 1.00 63.06 194 THR A C 1
ATOM 1579 O O . THR A 1 194 ? -29.001 3.073 4.026 1.00 63.06 194 THR A O 1
ATOM 1582 N N . LYS A 1 195 ? -26.920 3.307 4.805 1.00 73.50 195 LYS A N 1
ATOM 1583 C CA . LYS A 1 195 ? -26.426 3.981 3.598 1.00 73.50 195 LYS A CA 1
ATOM 1584 C C . LYS A 1 195 ? -26.196 2.972 2.474 1.00 73.50 195 LYS A C 1
ATOM 1586 O O . LYS A 1 195 ? -25.781 1.834 2.713 1.00 73.50 195 LYS A O 1
ATOM 1591 N N . LYS A 1 196 ? -26.488 3.413 1.245 1.00 74.19 196 LYS A N 1
ATOM 1592 C CA . LYS A 1 196 ? -26.245 2.655 0.010 1.00 74.19 196 LYS A CA 1
ATOM 1593 C C . LYS A 1 196 ? -24.783 2.742 -0.434 1.00 74.19 196 LYS A C 1
ATOM 1595 O O . LYS A 1 196 ? -24.251 1.763 -0.942 1.00 74.19 196 LYS A O 1
ATOM 1600 N N . ASP A 1 197 ? -24.147 3.892 -0.219 1.00 83.38 197 ASP A N 1
ATOM 1601 C CA . ASP A 1 197 ? -22.759 4.123 -0.612 1.00 83.38 197 ASP A CA 1
ATOM 1602 C C . ASP A 1 197 ? -21.790 3.783 0.533 1.00 83.38 197 ASP A C 1
ATOM 1604 O O . ASP A 1 197 ? -22.091 4.080 1.694 1.00 83.38 197 ASP A O 1
ATOM 1608 N N . PRO A 1 198 ? -20.629 3.180 0.228 1.00 86.94 198 PRO A N 1
ATOM 1609 C CA . PRO A 1 198 ? -19.630 2.827 1.231 1.00 86.94 198 PRO A CA 1
ATOM 1610 C C . PRO A 1 198 ? -18.890 4.062 1.758 1.00 86.94 198 PRO A C 1
ATOM 1612 O O . PRO A 1 198 ? -18.471 4.918 0.977 1.00 86.94 198 PRO A O 1
ATOM 1615 N N . ASP A 1 199 ? -18.644 4.123 3.071 1.00 88.56 199 ASP A N 1
ATOM 1616 C CA . ASP A 1 199 ? -17.876 5.214 3.691 1.00 88.56 199 ASP A CA 1
ATOM 1617 C C . ASP A 1 199 ? -16.398 5.167 3.273 1.00 88.56 199 ASP A C 1
ATOM 1619 O O . ASP A 1 199 ? -15.777 6.201 3.008 1.00 88.56 199 ASP A O 1
ATOM 1623 N N . VAL A 1 200 ? -15.825 3.960 3.177 1.00 89.88 200 VAL A N 1
ATOM 1624 C CA . VAL A 1 200 ? -14.463 3.751 2.671 1.00 89.88 200 VAL A CA 1
ATOM 1625 C C . VAL A 1 200 ? -14.420 2.559 1.723 1.00 89.88 200 VAL A C 1
ATOM 1627 O O . VAL A 1 200 ? -14.940 1.487 2.015 1.00 89.88 200 VAL A O 1
ATOM 1630 N N . THR A 1 201 ? -13.742 2.728 0.587 1.00 89.75 201 THR A N 1
ATOM 1631 C CA . THR A 1 201 ? -13.459 1.637 -0.353 1.00 89.75 201 THR A CA 1
ATOM 1632 C C . THR A 1 201 ? -11.959 1.428 -0.487 1.00 89.75 201 THR A C 1
ATOM 1634 O O . THR A 1 201 ? -11.206 2.365 -0.764 1.00 89.75 201 THR A O 1
ATOM 1637 N N . VAL A 1 202 ? -11.519 0.183 -0.320 1.00 90.44 202 VAL A N 1
ATOM 1638 C CA . VAL A 1 202 ? -10.117 -0.220 -0.454 1.00 90.44 202 VAL A CA 1
ATOM 1639 C C . VAL A 1 202 ? -9.973 -1.153 -1.652 1.00 90.44 202 VAL A C 1
ATOM 1641 O O . VAL A 1 202 ? -10.604 -2.199 -1.703 1.00 90.44 202 VAL A O 1
ATOM 1644 N N . MET A 1 203 ? -9.114 -0.801 -2.609 1.00 88.12 203 MET A N 1
ATOM 1645 C CA . MET A 1 203 ? -8.984 -1.517 -3.885 1.00 88.12 203 MET A CA 1
ATOM 1646 C C . MET A 1 203 ? -7.806 -2.482 -3.883 1.00 88.12 203 MET A C 1
ATOM 1648 O O . MET A 1 203 ? -6.712 -2.101 -3.477 1.00 88.12 203 MET A O 1
ATOM 1652 N N . PHE A 1 204 ? -7.976 -3.700 -4.390 1.00 86.69 204 PHE A N 1
ATOM 1653 C CA . PHE A 1 204 ? -6.921 -4.710 -4.535 1.00 86.69 204 PHE A CA 1
ATOM 1654 C C . PHE A 1 204 ? -6.728 -5.099 -5.998 1.00 86.69 204 PHE A C 1
ATOM 1656 O O . PHE A 1 204 ? -7.691 -5.185 -6.743 1.00 86.69 204 PHE A O 1
ATOM 1663 N N . CYS A 1 205 ? -5.489 -5.382 -6.405 1.00 82.69 205 CYS A N 1
ATOM 1664 C CA . CYS A 1 205 ? -5.186 -5.855 -7.766 1.00 82.69 205 CYS A CA 1
ATOM 1665 C C . CYS A 1 205 ? -5.245 -7.389 -7.908 1.00 82.69 205 CYS A C 1
ATOM 1667 O O . CYS A 1 205 ? -4.940 -7.920 -8.969 1.00 82.69 205 CYS A O 1
ATOM 1669 N N . SER A 1 206 ? -5.544 -8.109 -6.825 1.00 83.88 206 SER A N 1
ATOM 1670 C CA . SER A 1 206 ? -5.485 -9.569 -6.749 1.00 83.88 206 SER A CA 1
ATOM 1671 C C . SER A 1 206 ? -6.549 -10.071 -5.785 1.00 83.88 206 SER A C 1
ATOM 1673 O O . SER A 1 206 ? -6.685 -9.548 -4.675 1.00 83.88 206 SER A O 1
ATOM 1675 N N . ARG A 1 207 ? -7.295 -11.099 -6.204 1.00 86.31 207 ARG A N 1
ATOM 1676 C CA . ARG A 1 207 ? -8.321 -11.736 -5.368 1.00 86.31 207 ARG A CA 1
ATOM 1677 C C . ARG A 1 207 ? -7.696 -12.395 -4.146 1.00 86.31 207 ARG A C 1
ATOM 1679 O O . ARG A 1 207 ? -8.189 -12.197 -3.048 1.00 86.31 207 ARG A O 1
ATOM 1686 N N . ASN A 1 208 ? -6.568 -13.077 -4.328 1.00 88.56 208 ASN A N 1
ATOM 1687 C CA . ASN A 1 208 ? -5.854 -13.726 -3.233 1.00 88.56 208 ASN A CA 1
ATOM 1688 C C . ASN A 1 208 ? -5.428 -12.722 -2.148 1.00 88.56 208 ASN A C 1
ATOM 1690 O O . ASN A 1 208 ? -5.584 -12.992 -0.962 1.00 88.56 208 ASN A O 1
ATOM 1694 N N . ASP A 1 209 ? -4.946 -11.539 -2.544 1.00 88.00 209 ASP A N 1
ATOM 1695 C CA . ASP A 1 209 ? -4.522 -10.514 -1.581 1.00 88.00 209 ASP A CA 1
ATOM 1696 C C . ASP A 1 209 ? -5.716 -9.876 -0.858 1.00 88.00 209 ASP A C 1
ATOM 1698 O O . ASP A 1 209 ? -5.626 -9.582 0.335 1.00 88.00 209 ASP A O 1
ATOM 1702 N N . ARG A 1 210 ? -6.841 -9.684 -1.563 1.00 89.50 210 ARG A N 1
ATOM 1703 C CA . ARG A 1 210 ? -8.098 -9.196 -0.977 1.00 89.50 210 ARG A CA 1
ATOM 1704 C C . ARG A 1 210 ? -8.660 -10.189 0.032 1.00 89.50 210 ARG A C 1
ATOM 1706 O O . ARG A 1 210 ? -8.986 -9.810 1.152 1.00 89.50 210 ARG A O 1
ATOM 1713 N N . ASP A 1 211 ? -8.768 -11.448 -0.367 1.00 90.56 211 ASP A N 1
ATOM 1714 C CA . ASP A 1 211 ? -9.397 -12.485 0.441 1.00 90.56 211 ASP A CA 1
ATOM 1715 C C . ASP A 1 211 ? -8.518 -12.796 1.666 1.00 90.56 211 ASP A C 1
ATOM 1717 O O . ASP A 1 211 ? -9.029 -12.875 2.779 1.00 90.56 211 ASP A O 1
ATOM 1721 N N . LYS A 1 212 ? -7.184 -12.798 1.513 1.00 91.38 212 LYS A N 1
ATOM 1722 C CA . LYS A 1 212 ? -6.249 -12.852 2.649 1.00 91.38 212 LYS A CA 1
ATOM 1723 C C . LYS A 1 212 ? -6.422 -11.671 3.603 1.00 91.38 212 LYS A C 1
ATOM 1725 O O . LYS A 1 212 ? -6.389 -11.864 4.815 1.00 91.38 212 LYS A O 1
ATOM 1730 N N . ALA A 1 213 ? -6.597 -10.454 3.081 1.00 91.38 213 ALA A N 1
ATOM 1731 C CA . ALA A 1 213 ? -6.863 -9.291 3.922 1.00 91.38 213 ALA A CA 1
ATOM 1732 C C . ALA A 1 213 ? -8.161 -9.465 4.721 1.00 91.38 213 ALA A C 1
ATOM 1734 O O . ALA A 1 213 ? -8.177 -9.157 5.907 1.00 91.38 213 ALA A O 1
ATOM 1735 N N . MET A 1 214 ? -9.211 -10.008 4.103 1.00 92.62 214 MET A N 1
ATOM 1736 C CA . MET A 1 214 ? -10.480 -10.292 4.775 1.00 92.62 214 MET A CA 1
ATOM 1737 C C . MET A 1 214 ? -10.363 -11.347 5.866 1.00 92.62 214 MET A C 1
ATOM 1739 O O . MET A 1 214 ? -10.888 -11.126 6.953 1.00 92.62 214 MET A O 1
ATOM 1743 N N . THR A 1 215 ? -9.650 -12.446 5.615 1.00 92.25 215 THR A N 1
ATOM 1744 C CA . THR A 1 215 ? -9.382 -13.461 6.643 1.00 92.25 215 THR A CA 1
ATOM 1745 C C . THR A 1 215 ? -8.676 -12.840 7.844 1.00 92.25 215 THR A C 1
ATOM 1747 O O . THR A 1 215 ? -9.102 -13.034 8.975 1.00 92.25 215 THR A O 1
ATOM 1750 N N . VAL A 1 216 ? -7.657 -12.009 7.606 1.00 91.75 216 VAL A N 1
ATOM 1751 C CA . VAL A 1 216 ? -6.942 -11.326 8.692 1.00 91.75 216 VAL A CA 1
ATOM 1752 C C . VAL A 1 216 ? -7.841 -10.323 9.421 1.00 91.75 216 VAL A C 1
ATOM 1754 O O . VAL A 1 216 ? -7.752 -10.230 10.638 1.00 91.75 216 VAL A O 1
ATOM 1757 N N . ILE A 1 217 ? -8.722 -9.587 8.730 1.00 92.56 217 ILE A N 1
ATOM 1758 C CA . ILE A 1 217 ? -9.706 -8.719 9.405 1.00 92.56 217 ILE A CA 1
ATOM 1759 C C . ILE A 1 217 ? -10.562 -9.560 10.351 1.00 92.56 217 ILE A C 1
ATOM 1761 O O . ILE A 1 217 ? -10.634 -9.240 11.530 1.00 92.56 217 ILE A O 1
ATOM 1765 N N . GLN A 1 218 ? -11.139 -10.658 9.859 1.00 90.62 218 GLN A N 1
ATOM 1766 C CA . GLN A 1 218 ? -11.990 -11.545 10.654 1.00 90.62 218 GLN A CA 1
ATOM 1767 C C . GLN A 1 218 ? -11.257 -12.104 11.878 1.00 90.62 218 GLN A C 1
ATOM 1769 O O . GLN A 1 218 ? -11.803 -12.060 12.974 1.00 90.62 218 GLN A O 1
ATOM 1774 N N . GLU A 1 219 ? -10.018 -12.571 11.714 1.00 90.38 219 GLU A N 1
ATOM 1775 C CA . GLU A 1 219 ? -9.185 -13.073 12.816 1.00 90.38 219 GLU A CA 1
ATOM 1776 C C . GLU A 1 219 ? -8.893 -12.001 13.874 1.00 90.38 219 GLU A C 1
ATOM 1778 O O . GLU A 1 219 ? -8.889 -12.292 15.066 1.00 90.38 219 GLU A O 1
ATOM 1783 N N . MET A 1 220 ? -8.634 -10.762 13.448 1.00 87.38 220 MET A N 1
ATOM 1784 C CA . MET A 1 220 ? -8.212 -9.679 14.342 1.00 87.38 220 MET A CA 1
ATOM 1785 C C . MET A 1 220 ? -9.390 -8.982 15.035 1.00 87.38 220 MET A C 1
ATOM 1787 O O . MET A 1 220 ? -9.203 -8.411 16.111 1.00 87.38 220 MET A O 1
ATOM 1791 N N . THR A 1 221 ? -10.584 -9.004 14.433 1.00 85.31 221 THR A N 1
ATOM 1792 C CA . THR A 1 221 ? -11.792 -8.362 14.981 1.00 85.31 221 THR A CA 1
ATOM 1793 C C . THR A 1 221 ? -12.725 -9.328 15.712 1.00 85.31 221 THR A C 1
ATOM 1795 O O . THR A 1 221 ? -13.621 -8.865 16.411 1.00 85.31 221 THR A O 1
ATOM 1798 N N . ALA A 1 222 ? -12.557 -10.646 15.558 1.00 71.62 222 ALA A N 1
ATOM 1799 C CA . ALA A 1 222 ? -13.336 -11.646 16.287 1.00 71.62 222 ALA A CA 1
ATOM 1800 C C . ALA A 1 222 ? -12.820 -11.797 17.730 1.00 71.62 222 ALA A C 1
ATOM 1802 O O . ALA A 1 222 ? -11.934 -12.607 17.999 1.00 71.62 222 ALA A O 1
ATOM 1803 N N . ILE A 1 223 ? -13.372 -11.001 18.653 1.00 44.03 223 ILE A N 1
ATOM 1804 C CA . ILE A 1 223 ? -13.274 -11.181 20.114 1.00 44.03 223 ILE A CA 1
ATOM 1805 C C . ILE A 1 223 ? -14.644 -10.907 20.723 1.00 44.03 223 ILE A C 1
ATOM 1807 O O . ILE A 1 223 ? -15.175 -9.806 20.455 1.00 44.03 223 ILE A O 1
#